Protein 2O66 (pdb70)

Secondary structure (DSSP, 8-state):
--S-SS--SEEEEEEEE-GGGHHHHHHHHHHTT----EEEEEEE------EEEEEEEEEEEGGGHHHHHHHHHHHH--SSTT--EEEEEEE-EEEETTT--BGGGT-/--S--SEEEEEEEE-GGGHHHHHHHHHHTT----EEEEEEE----EEEEEEEEEEEGGGHHHHHHHHHHHH--SSTT--EEEEEEESEEEETTT--BTHHHHS--S--/--S-SS--SEEEEEEEE-GGGHHHHHHHHHHTT----EEEEEEE----EEEEEEEEEEEGGGHHHHHHHHHHHH--SSTT--EEEEEEE-EEEETTT--BTHHHH-

Sequence (321 aa):
SSDYIPDSKFYKVEAIVRPWRIQQVSSALLKIGIRGVTVSDVRGFGEDKFVAKVKMEIVVKKDQVESVINTIIEGARTGEIGDGKIFVLPVSDVIRVRTGERGEKAEYIPDSKFYKVEAIVRPWRIQQVSSALLKIGIRGVTVSDVRGFDKFVAKVKMEIVVKKDQVESVINTIIEGARTGEIGDGKIFVLPVSDVIRVRTGERGEKAEKMTGDMSSDYIPDSKFYKVEAIVRPWRIQQVSSALLKIGIRGVTVSDVRGFDKFVAKVKMEIVVKKDQVESVINTIIEGARTGEIGDGKIFVLPVSDVIRVRTGERGEKAEK

B-factor: mean 23.71, std 10.51, range [8.58, 92.36]

Structure (mmCIF, N/CA/C/O backbone):
data_2O66
#
_entry.id   2O66
#
_cell.length_a   92.709
_cell.length_b   66.752
_cell.length_c   61.743
_cell.angle_alpha   90.00
_cell.angle_beta   118.93
_cell.angle_gamma   90.00
#
_symmetry.space_group_name_H-M   'C 1 2 1'
#
loop_
_entity.id
_entity.type
_entity.pdbx_description
1 polymer 'PII protein'
2 non-polymer 'CITRATE ANION'
3 water water
#
loop_
_atom_site.group_PDB
_atom_site.id
_atom_site.type_symbol
_atom_site.label_atom_id
_atom_site.label_alt_id
_atom_site.label_comp_id
_atom_site.label_asym_id
_atom_site.label_entity_id
_atom_site.label_seq_id
_atom_site.pdbx_PDB_ins_code
_atom_site.Cartn_x
_atom_site.Cartn_y
_atom_site.Cartn_z
_atom_site.occupancy
_atom_site.B_iso_or_equiv
_atom_site.auth_seq_id
_atom_site.auth_comp_id
_atom_site.auth_asym_id
_atom_site.auth_atom_id
_atom_site.pdbx_PDB_model_num
ATOM 1 N N . SER A 1 4 ? 22.189 12.620 24.537 1.00 38.31 3 SER A N 1
ATOM 2 C CA . SER A 1 4 ? 21.768 13.141 25.871 1.00 37.54 3 SER A CA 1
ATOM 3 C C . SER A 1 4 ? 20.392 13.801 25.819 1.00 37.76 3 SER A C 1
ATOM 4 O O . SER A 1 4 ? 20.019 14.413 24.814 1.00 38.75 3 SER A O 1
ATOM 7 N N . SER A 1 5 ? 19.647 13.662 26.913 1.00 35.83 4 SER A N 1
ATOM 8 C CA . SER A 1 5 ? 18.344 14.300 27.070 1.00 33.46 4 SER A CA 1
ATOM 9 C C . SER A 1 5 ? 18.478 15.698 27.674 1.00 31.89 4 SER A C 1
ATOM 10 O O . SER A 1 5 ? 17.546 16.498 27.615 1.00 31.02 4 SER A O 1
ATOM 13 N N . ASP A 1 6 ? 19.638 15.982 28.260 1.00 30.38 5 ASP A N 1
ATOM 14 C CA . ASP A 1 6 ? 19.909 17.294 28.830 1.00 29.95 5 ASP A CA 1
ATOM 15 C C . ASP A 1 6 ? 20.340 18.260 27.727 1.00 27.46 5 ASP A C 1
ATOM 16 O O . ASP A 1 6 ? 21.526 18.560 27.565 1.00 27.59 5 ASP A O 1
ATOM 21 N N . TYR A 1 7 ? 19.354 18.739 26.976 1.00 23.65 6 TYR A N 1
ATOM 22 C CA . TYR A 1 7 ? 19.593 19.577 25.804 1.00 20.57 6 TYR A CA 1
ATOM 23 C C . TYR A 1 7 ? 20.216 20.922 26.160 1.00 18.94 6 TYR A C 1
ATOM 24 O O . TYR A 1 7 ? 19.926 21.488 27.214 1.00 17.49 6 TYR A O 1
ATOM 33 N N . ILE A 1 8 ? 21.079 21.414 25.273 1.00 16.31 7 ILE A N 1
ATOM 34 C CA . ILE A 1 8 ? 21.639 22.760 25.368 1.00 15.75 7 ILE A CA 1
ATOM 35 C C . ILE A 1 8 ? 21.144 23.561 24.156 1.00 14.27 7 ILE A C 1
ATOM 36 O O . ILE A 1 8 ? 21.301 23.106 23.028 1.00 15.59 7 ILE A O 1
ATOM 41 N N . PRO A 1 9 ? 20.549 24.753 24.375 1.00 13.95 8 PRO A N 1
ATOM 42 C CA . PRO A 1 9 ? 20.239 25.413 25.646 1.00 15.08 8 PRO A CA 1
ATOM 43 C C . PRO A 1 9 ? 19.187 24.677 26.473 1.00 16.00 8 PRO A C 1
ATOM 44 O O . PRO A 1 9 ? 18.282 24.047 25.919 1.00 17.04 8 PRO A O 1
ATOM 48 N N . ASP A 1 10 ? 19.324 24.760 27.793 1.00 16.25 9 ASP A N 1
ATOM 49 C CA . ASP A 1 10 ? 18.353 24.191 28.715 1.00 18.52 9 ASP A CA 1
ATOM 50 C C . ASP A 1 10 ? 17.114 25.078 28.753 1.00 17.03 9 ASP A C 1
ATOM 51 O O . ASP A 1 10 ? 17.216 26.303 28.840 1.00 17.84 9 ASP A O 1
ATOM 56 N N . SER A 1 11 ? 15.947 24.449 28.672 1.00 15.81 10 SER A N 1
ATOM 57 C CA . SER A 1 11 ? 14.675 25.160 28.630 1.00 16.23 10 SER A CA 1
ATOM 58 C C . SER A 1 11 ? 13.566 24.260 29.163 1.00 14.30 10 SER A C 1
ATOM 59 O O . SER A 1 11 ? 13.678 23.036 29.105 1.00 14.33 10 SER A O 1
ATOM 62 N N . LYS A 1 12 ? 12.508 24.867 29.695 1.00 15.94 11 LYS A N 1
ATOM 63 C CA . LYS A 1 12 ? 11.345 24.115 30.178 1.00 18.38 11 LYS A CA 1
ATOM 64 C C . LYS A 1 12 ? 10.587 23.462 29.019 1.00 15.25 11 LYS A C 1
ATOM 65 O O . LYS A 1 12 ? 10.085 22.340 29.147 1.00 13.71 11 LYS A O 1
ATOM 71 N N . PHE A 1 13 ? 10.514 24.178 27.899 1.00 14.10 12 PHE A N 1
ATOM 72 C CA . PHE A 1 13 ? 9.803 23.715 26.709 1.00 13.84 12 PHE A CA 1
ATOM 73 C C . PHE A 1 13 ? 10.722 23.692 25.506 1.00 12.35 12 PHE A C 1
ATOM 74 O O . PHE A 1 13 ? 11.762 24.357 25.493 1.00 10.83 12 PHE A O 1
ATOM 82 N N . TYR A 1 14 ? 10.330 22.917 24.499 1.00 11.36 13 TYR A N 1
ATOM 83 C CA . TYR A 1 14 ? 11.042 22.878 23.226 1.00 12.27 13 TYR A CA 1
ATOM 84 C C . TYR A 1 14 ? 10.052 22.787 22.085 1.00 10.61 13 TYR A C 1
ATOM 85 O O . TYR A 1 14 ? 9.034 22.104 22.196 1.00 15.09 13 TYR A O 1
ATOM 94 N N . LYS A 1 15 ? 10.354 23.481 20.994 1.00 12.52 14 LYS A N 1
ATOM 95 C CA . LYS A 1 15 ? 9.624 23.286 19.753 1.00 11.47 14 LYS A CA 1
ATOM 96 C C . LYS A 1 15 ? 10.299 22.167 18.983 1.00 13.56 14 LYS A C 1
ATOM 97 O O . LYS A 1 15 ? 11.518 22.185 18.781 1.00 13.11 14 LYS A O 1
ATOM 103 N N . VAL A 1 16 ? 9.504 21.187 18.575 1.00 12.45 15 VAL A N 1
ATOM 104 C CA . VAL A 1 16 ? 9.972 20.138 17.680 1.00 13.15 15 VAL A CA 1
ATOM 105 C C . VAL A 1 16 ? 9.405 20.472 16.310 1.00 14.23 15 VAL A C 1
ATOM 106 O O . VAL A 1 16 ? 8.184 20.559 16.126 1.00 14.50 15 VAL A O 1
ATOM 110 N N . GLU A 1 17 ? 10.315 20.686 15.369 1.00 11.91 16 GLU A N 1
ATOM 111 C CA . GLU A 1 17 ? 9.998 21.183 14.044 1.00 13.97 16 GLU A CA 1
ATOM 112 C C . GLU A 1 17 ? 10.435 20.129 13.034 1.00 13.04 16 GLU A C 1
ATOM 113 O O . GLU A 1 17 ? 11.630 19.878 12.884 1.00 15.13 16 GLU A O 1
ATOM 119 N N . ALA A 1 18 ? 9.473 19.497 12.364 1.00 12.11 17 ALA A N 1
ATOM 120 C CA . ALA A 1 18 ? 9.774 18.419 11.424 1.00 13.31 17 ALA A CA 1
ATOM 121 C C . ALA A 1 18 ? 9.447 18.825 9.988 1.00 14.29 17 ALA A C 1
ATOM 122 O O . ALA A 1 18 ? 8.315 19.193 9.686 1.00 15.35 17 ALA A O 1
ATOM 124 N N . ILE A 1 19 ? 10.442 18.752 9.110 1.00 13.92 18 ILE A N 1
ATOM 125 C CA . ILE A 1 19 ? 10.233 19.046 7.694 1.00 12.45 18 ILE A CA 1
ATOM 126 C C . ILE A 1 19 ? 10.199 17.709 6.983 1.00 12.10 18 ILE A C 1
ATOM 127 O O . ILE A 1 19 ? 11.235 17.068 6.844 1.00 11.79 18 ILE A O 1
ATOM 132 N N . VAL A 1 20 ? 9.015 17.291 6.540 1.00 10.95 19 VAL A N 1
ATOM 133 C CA . VAL A 1 20 ? 8.808 15.913 6.074 1.00 10.41 19 VAL A CA 1
ATOM 134 C C . VAL A 1 20 ? 8.002 15.878 4.774 1.00 11.59 19 VAL A C 1
ATOM 135 O O . VAL A 1 20 ? 7.549 16.920 4.300 1.00 12.02 19 VAL A O 1
ATOM 139 N N . ARG A 1 21 ? 7.836 14.686 4.199 1.00 12.90 20 ARG A N 1
ATOM 140 C CA . ARG A 1 21 ? 7.066 14.515 2.959 1.00 12.14 20 ARG A CA 1
ATOM 141 C C . ARG A 1 21 ? 5.583 14.830 3.189 1.00 12.87 20 ARG A C 1
ATOM 142 O O . ARG A 1 21 ? 5.001 14.389 4.182 1.00 11.78 20 ARG A O 1
ATOM 150 N N . PRO A 1 22 ? 4.962 15.594 2.270 1.00 14.68 21 PRO A N 1
ATOM 151 C CA . PRO A 1 22 ? 3.575 16.042 2.464 1.00 15.78 21 PRO A CA 1
ATOM 152 C C . PRO A 1 22 ? 2.570 14.905 2.659 1.00 18.09 21 PRO A C 1
ATOM 153 O O . PRO A 1 22 ? 1.603 15.067 3.403 1.00 18.56 21 PRO A O 1
ATOM 157 N N . TRP A 1 23 ? 2.808 13.763 2.018 1.00 19.10 22 TRP A N 1
ATOM 158 C CA . TRP A 1 23 ? 1.884 12.631 2.107 1.00 20.64 22 TRP A CA 1
ATOM 159 C C . TRP A 1 23 ? 2.040 11.813 3.395 1.00 21.44 22 TRP A C 1
ATOM 160 O O . TRP A 1 23 ? 1.304 10.844 3.611 1.00 21.01 22 TRP A O 1
ATOM 171 N N . ARG A 1 24 ? 2.980 12.218 4.253 1.00 19.72 23 ARG A N 1
ATOM 172 C CA . ARG A 1 24 ? 3.181 11.564 5.552 1.00 19.55 23 ARG A CA 1
ATOM 173 C C . ARG A 1 24 ? 2.529 12.306 6.729 1.00 19.55 23 ARG A C 1
ATOM 174 O O . ARG A 1 24 ? 2.613 11.840 7.871 1.00 17.76 23 ARG A O 1
ATOM 182 N N . ILE A 1 25 ? 1.884 13.443 6.445 1.00 20.58 24 ILE A N 1
ATOM 183 C CA . ILE A 1 25 ? 1.212 14.274 7.466 1.00 23.26 24 ILE A CA 1
ATOM 184 C C . ILE 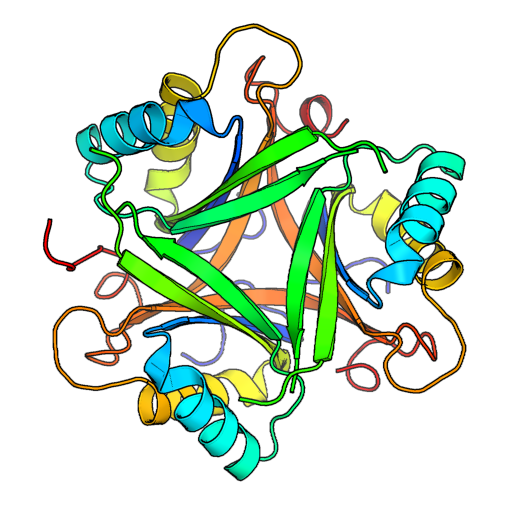A 1 25 ? 0.290 13.452 8.362 1.00 21.81 24 ILE A C 1
ATOM 185 O O . ILE A 1 25 ? 0.389 13.508 9.591 1.00 18.99 24 ILE A O 1
ATOM 190 N N . GLN A 1 26 ? -0.612 12.705 7.730 1.00 22.08 25 GLN A N 1
ATOM 191 C CA . GLN A 1 26 ? -1.645 11.966 8.444 1.00 23.42 25 GLN A CA 1
ATOM 192 C C . GLN A 1 26 ? -1.055 10.859 9.312 1.00 21.69 25 GLN A C 1
ATOM 193 O O . GLN A 1 26 ? -1.543 10.609 10.411 1.00 21.00 25 GLN A O 1
ATOM 199 N N . GLN A 1 27 ? 0.004 10.218 8.819 1.00 21.52 26 GLN A N 1
ATOM 200 C CA . GLN A 1 27 ? 0.697 9.170 9.566 1.00 21.93 26 GLN A CA 1
ATOM 201 C C . GLN A 1 27 ? 1.425 9.729 10.791 1.00 20.16 26 GLN A C 1
ATOM 202 O O . GLN A 1 27 ? 1.390 9.125 11.866 1.00 17.74 26 GLN A O 1
ATOM 208 N N . VAL A 1 28 ? 2.072 10.883 10.628 1.00 17.86 27 VAL A N 1
ATOM 209 C CA . VAL A 1 28 ? 2.771 11.536 11.739 1.00 16.20 27 VAL A CA 1
ATOM 210 C C . VAL A 1 28 ? 1.775 12.006 12.802 1.00 16.14 27 VAL A C 1
ATOM 211 O O . VAL A 1 28 ? 1.982 11.777 13.998 1.00 14.47 27 VAL A O 1
ATOM 215 N N . SER A 1 29 ? 0.694 12.641 12.356 1.00 15.13 28 SER A N 1
ATOM 216 C CA . SER A 1 29 ? -0.345 13.135 13.258 1.00 18.44 28 SER A CA 1
ATOM 217 C C . SER A 1 29 ? -1.002 12.004 14.049 1.00 18.63 28 SER A C 1
ATOM 218 O O . SER A 1 29 ? -1.188 12.124 15.262 1.00 19.40 28 SER A O 1
ATOM 221 N N . SER A 1 30 ? -1.347 10.918 13.353 1.00 19.06 29 SER A N 1
ATOM 222 C CA . SER A 1 30 ? -1.955 9.739 13.977 1.00 20.93 29 SER A CA 1
ATOM 223 C C . SER A 1 30 ? -1.019 9.123 15.006 1.00 21.37 29 SER A C 1
ATOM 224 O O . SER A 1 30 ? -1.446 8.759 16.106 1.00 20.71 29 SER A O 1
ATOM 227 N N . ALA A 1 31 ? 0.258 9.013 14.639 1.00 18.81 30 ALA A N 1
ATOM 228 C CA . ALA A 1 31 ? 1.271 8.440 15.519 1.00 20.12 30 ALA A CA 1
ATOM 229 C C . ALA A 1 31 ? 1.427 9.257 16.803 1.00 18.10 30 ALA A C 1
ATOM 230 O O . ALA A 1 31 ? 1.523 8.693 17.897 1.00 17.89 30 ALA A O 1
ATOM 232 N N . LEU A 1 32 ? 1.441 10.582 16.670 1.00 17.56 31 LEU A N 1
ATOM 233 C CA . LEU A 1 32 ? 1.515 11.472 17.833 1.00 17.25 31 LEU A CA 1
ATOM 234 C C . LEU A 1 32 ? 0.266 11.361 18.711 1.00 18.41 31 LEU A C 1
ATOM 235 O O . LEU A 1 32 ? 0.357 11.387 19.941 1.00 16.65 31 LEU A O 1
ATOM 240 N N . LEU A 1 33 ? -0.894 11.230 18.070 1.00 18.43 32 LEU A N 1
ATOM 241 C CA . LEU A 1 33 ? -2.160 11.049 18.784 1.00 21.50 32 LEU A CA 1
ATOM 242 C C . LEU A 1 33 ? -2.118 9.790 19.655 1.00 21.22 32 LEU A C 1
ATOM 243 O O . LEU A 1 33 ? -2.658 9.780 20.760 1.00 21.35 32 LEU A O 1
ATOM 248 N N . LYS A 1 34 ? -1.465 8.744 19.151 1.00 21.49 33 LYS A N 1
ATOM 249 C CA . LYS A 1 34 ? -1.351 7.467 19.860 1.00 22.03 33 LYS A CA 1
ATOM 250 C C . LYS A 1 34 ? -0.529 7.557 21.145 1.00 22.29 33 LYS A C 1
ATOM 251 O O . LYS A 1 34 ? -0.684 6.723 22.041 1.00 21.72 33 LYS A O 1
ATOM 257 N N . ILE A 1 35 ? 0.347 8.555 21.232 1.00 20.64 34 ILE A N 1
ATOM 258 C CA . ILE A 1 35 ? 1.082 8.807 22.478 1.00 20.29 34 ILE A CA 1
ATOM 259 C C . ILE A 1 35 ? 0.500 9.978 23.274 1.00 20.82 34 ILE A C 1
ATOM 260 O O . ILE A 1 35 ? 1.080 10.416 24.270 1.00 22.20 34 ILE A O 1
ATOM 265 N N . GLY A 1 36 ? -0.652 10.475 22.829 1.00 19.69 35 GLY A N 1
ATOM 266 C CA . GLY A 1 36 ? -1.392 11.504 23.561 1.00 20.90 35 GLY A CA 1
ATOM 267 C C . GLY A 1 36 ? -0.986 12.930 23.246 1.00 21.55 35 GLY A C 1
ATOM 268 O O . GLY A 1 36 ? -1.234 13.842 24.040 1.00 20.52 35 GLY A O 1
ATOM 269 N N . ILE A 1 37 ? -0.367 13.121 22.083 1.00 20.63 36 ILE A N 1
ATOM 270 C CA . ILE A 1 37 ? 0.106 14.433 21.651 1.00 21.96 36 ILE A CA 1
ATOM 271 C C . ILE A 1 37 ? -0.840 15.011 20.591 1.00 22.01 36 ILE A C 1
ATOM 272 O O . ILE A 1 37 ? -1.068 14.396 19.545 1.00 21.88 36 ILE A O 1
ATOM 277 N N . ARG A 1 38 ? -1.393 16.185 20.887 1.00 22.59 37 ARG A N 1
ATOM 278 C CA . ARG A 1 38 ? -2.269 16.912 19.966 1.00 25.36 37 ARG A CA 1
ATOM 279 C C . ARG A 1 38 ? -1.760 18.341 19.830 1.00 23.53 37 ARG A C 1
ATOM 280 O O . ARG A 1 38 ? -0.895 18.769 20.594 1.00 23.66 37 ARG A O 1
ATOM 288 N N . GLY A 1 39 ? -2.309 19.080 18.870 1.00 23.06 38 GLY A N 1
ATOM 289 C CA . GLY A 1 39 ? -1.978 20.496 18.713 1.00 20.67 38 GLY A CA 1
ATOM 290 C C . GLY A 1 39 ? -0.832 20.758 17.752 1.00 20.50 38 GLY A C 1
ATOM 291 O O . GLY A 1 39 ? -0.210 21.822 17.793 1.00 19.12 38 GLY A O 1
ATOM 292 N N . VAL A 1 40 ? -0.551 19.781 16.893 1.00 17.13 39 VAL A N 1
ATOM 293 C CA . VAL A 1 40 ? 0.440 19.939 15.833 1.00 16.51 39 VAL A CA 1
ATOM 294 C C . VAL A 1 40 ? -0.065 20.978 14.837 1.00 16.41 39 VAL A C 1
ATOM 295 O O . VAL A 1 40 ? -1.237 20.957 14.455 1.00 14.54 39 VAL A O 1
ATOM 299 N N . THR A 1 41 ? 0.812 21.896 14.438 1.00 16.19 40 THR A N 1
ATOM 300 C CA . THR A 1 41 ? 0.478 22.856 13.386 1.00 16.81 40 THR A CA 1
ATOM 301 C C . THR A 1 41 ? 1.341 22.578 12.159 1.00 15.95 40 THR A C 1
ATOM 302 O O . THR A 1 41 ? 2.533 22.292 12.280 1.00 15.11 40 THR A O 1
ATOM 306 N N . VAL A 1 42 ? 0.730 22.642 10.980 1.00 15.87 41 VAL A N 1
ATOM 307 C CA . VAL A 1 42 ? 1.446 22.330 9.741 1.00 16.83 41 VAL A CA 1
ATOM 308 C C . VAL A 1 42 ? 1.407 23.490 8.744 1.00 15.78 41 VAL A C 1
ATOM 309 O O . VAL A 1 42 ? 0.459 24.282 8.720 1.00 14.56 41 VAL A O 1
ATOM 313 N N . SER A 1 43 ? 2.460 23.594 7.943 1.00 14.66 42 SER A N 1
ATOM 314 C CA . SER A 1 43 ? 2.524 24.588 6.881 1.00 16.18 42 SER A CA 1
ATOM 315 C C . SER A 1 43 ? 3.329 24.039 5.724 1.00 17.23 42 SER A C 1
ATOM 316 O O . SER A 1 43 ? 4.138 23.125 5.897 1.00 16.22 42 SER A O 1
ATOM 319 N N . ASP A 1 44 ? 3.092 24.592 4.542 1.00 17.67 43 ASP A N 1
ATOM 320 C CA . ASP A 1 44 ? 3.790 24.154 3.348 1.00 19.22 43 ASP A CA 1
ATOM 321 C C . ASP A 1 44 ? 5.093 24.910 3.201 1.00 19.02 43 ASP A C 1
ATOM 322 O O . ASP A 1 44 ? 5.154 26.126 3.416 1.00 18.42 43 ASP A O 1
ATOM 327 N N . VAL A 1 45 ? 6.145 24.170 2.871 1.00 14.85 44 VAL A N 1
ATOM 328 C CA . VAL A 1 45 ? 7.447 24.759 2.629 1.00 15.61 44 VAL A CA 1
ATOM 329 C C . VAL A 1 45 ? 8.022 24.198 1.329 1.00 14.72 44 VAL A C 1
ATOM 330 O O . VAL A 1 45 ? 7.538 23.187 0.805 1.00 14.13 44 VAL A O 1
ATOM 334 N N . ARG A 1 46 ? 9.038 24.872 0.810 1.00 15.26 45 ARG A N 1
ATOM 335 C CA . ARG A 1 46 ? 9.665 24.473 -0.438 1.00 16.24 45 ARG A CA 1
ATOM 336 C C . ARG A 1 46 ? 11.156 24.290 -0.227 1.00 17.88 45 ARG A C 1
ATOM 337 O O . ARG A 1 46 ? 11.848 25.206 0.223 1.00 20.25 45 ARG A O 1
ATOM 345 N N . GLY A 1 47 ? 11.639 23.091 -0.532 1.00 18.57 46 GLY A N 1
ATOM 346 C CA . GLY A 1 47 ? 13.066 22.826 -0.522 1.00 21.93 46 GLY A CA 1
ATOM 347 C C . GLY A 1 47 ? 13.638 23.215 -1.866 1.00 25.50 46 GLY A C 1
ATOM 348 O O . GLY A 1 47 ? 13.569 22.444 -2.820 1.00 23.74 46 GLY A O 1
ATOM 349 N N . PHE A 1 48 ? 14.165 24.435 -1.952 1.00 31.90 47 PHE A N 1
ATOM 350 C CA . PHE A 1 48 ? 14.905 24.872 -3.138 1.00 36.05 47 PHE A CA 1
ATOM 351 C C . PHE A 1 48 ? 16.307 24.296 -3.054 1.00 38.47 47 PHE A C 1
ATOM 352 O O . PHE A 1 48 ? 17.005 24.147 -4.059 1.00 40.47 47 PHE A O 1
ATOM 360 N N . GLY A 1 49 ? 16.701 23.982 -1.825 1.00 40.66 48 GLY A N 1
ATOM 361 C CA . GLY A 1 49 ? 17.820 23.104 -1.555 1.00 41.06 48 GLY A CA 1
ATOM 362 C C . GLY A 1 49 ? 17.323 21.939 -0.716 1.00 42.30 48 GLY A C 1
ATOM 363 O O . GLY A 1 49 ? 16.446 22.102 0.140 1.00 39.54 48 GLY A O 1
ATOM 364 N N . GLU A 1 65 ? 14.944 27.218 -14.368 1.00 49.29 64 GLU A N 1
ATOM 365 C CA . GLU A 1 65 ? 13.616 27.196 -13.761 1.00 48.96 64 GLU A CA 1
ATOM 366 C C . GLU A 1 65 ? 13.676 27.101 -12.238 1.00 47.19 64 GLU A C 1
ATOM 367 O O . GLU A 1 65 ? 14.630 26.557 -11.674 1.00 48.05 64 GLU A O 1
ATOM 373 N N . ASP A 1 66 ? 12.647 27.635 -11.585 1.00 44.74 65 ASP A N 1
ATOM 374 C CA . ASP A 1 66 ? 12.545 27.622 -10.129 1.00 41.65 65 ASP A CA 1
ATOM 375 C C . ASP A 1 66 ? 12.050 26.258 -9.639 1.00 37.55 65 ASP A C 1
ATOM 376 O O . ASP A 1 66 ? 10.878 26.099 -9.288 1.00 35.50 65 ASP A O 1
ATOM 381 N N . LYS A 1 67 ? 12.954 25.281 -9.624 1.00 32.49 66 LYS A N 1
ATOM 382 C CA . LYS A 1 67 ? 12.616 23.914 -9.223 1.00 30.27 66 LYS A CA 1
ATOM 383 C C . LYS A 1 67 ? 12.739 23.732 -7.712 1.00 25.39 66 LYS A C 1
ATOM 384 O O . LYS A 1 67 ? 13.667 24.255 -7.094 1.00 24.33 66 LYS A O 1
ATOM 390 N N . PHE A 1 68 ? 11.799 22.995 -7.122 1.00 20.10 67 PHE A N 1
ATOM 391 C CA . PHE A 1 68 ? 11.803 22.758 -5.675 1.00 16.22 67 PHE A CA 1
ATOM 392 C C . PHE A 1 68 ? 11.162 21.430 -5.294 1.00 15.73 67 PHE A C 1
ATOM 393 O O . PHE A 1 68 ? 10.430 20.829 -6.087 1.00 14.25 67 PHE A O 1
ATOM 401 N N . VAL A 1 69 ? 11.442 20.975 -4.077 1.00 13.79 68 VAL A N 1
ATOM 402 C CA . VAL A 1 69 ? 10.743 19.823 -3.518 1.00 16.15 68 VAL A CA 1
ATOM 403 C C . VAL A 1 69 ? 9.695 20.297 -2.512 1.00 15.43 68 VAL A C 1
ATOM 404 O O . VAL A 1 69 ? 9.992 21.105 -1.627 1.00 16.20 68 VAL A O 1
ATOM 408 N N . ALA A 1 70 ? 8.465 19.815 -2.672 1.00 14.04 69 ALA A N 1
ATOM 409 C CA . ALA A 1 70 ? 7.386 20.146 -1.748 1.00 14.34 69 ALA A CA 1
ATOM 410 C C . ALA A 1 70 ? 7.583 19.388 -0.447 1.00 12.33 69 ALA A C 1
ATOM 411 O O . ALA A 1 70 ? 7.786 18.179 -0.455 1.00 13.13 69 ALA A O 1
ATOM 413 N N . LYS A 1 71 ? 7.556 20.113 0.666 1.00 11.51 70 LYS A N 1
ATOM 414 C CA . LYS A 1 71 ? 7.613 19.502 1.987 1.00 12.60 70 LYS A CA 1
ATOM 415 C C . LYS A 1 71 ? 6.554 20.152 2.857 1.00 11.91 70 LYS A C 1
ATOM 416 O O . LYS A 1 71 ? 5.973 21.187 2.494 1.00 9.92 70 LYS A O 1
ATOM 422 N N . VAL A 1 72 ? 6.298 19.548 4.011 1.00 9.98 71 VAL A N 1
ATOM 423 C CA . VAL A 1 72 ? 5.463 20.197 5.005 1.00 12.06 71 VAL A CA 1
ATOM 424 C C . VAL A 1 72 ? 6.241 20.312 6.307 1.00 13.65 71 VAL A C 1
ATOM 425 O O . VAL A 1 72 ? 6.922 19.368 6.721 1.00 13.80 71 VAL A O 1
ATOM 429 N N . LYS A 1 73 ? 6.147 21.483 6.928 1.00 13.61 72 LYS A N 1
ATOM 430 C CA . LYS A 1 73 ? 6.729 21.712 8.235 1.00 15.09 72 LYS A CA 1
ATOM 431 C C . LYS A 1 73 ? 5.659 21.432 9.275 1.00 16.16 72 LYS A C 1
ATOM 432 O O . LYS A 1 73 ? 4.589 22.043 9.248 1.00 14.71 72 LYS A O 1
ATOM 438 N N . MET A 1 74 ? 5.950 20.495 10.171 1.00 12.92 73 MET A N 1
ATOM 439 C CA . MET A 1 74 ? 5.058 20.185 11.278 1.00 15.01 73 MET A CA 1
ATOM 440 C C . MET A 1 74 ? 5.719 20.674 12.560 1.00 14.89 73 MET A C 1
ATOM 441 O O . MET A 1 74 ? 6.892 20.385 12.816 1.00 15.95 73 MET A O 1
ATOM 446 N N . GLU A 1 75 ? 4.973 21.444 13.344 1.00 14.43 74 GLU A N 1
ATOM 447 C CA . GLU A 1 75 ? 5.509 22.059 14.552 1.00 14.40 74 GLU A CA 1
ATOM 448 C C . GLU A 1 75 ? 4.702 21.634 15.764 1.00 15.29 74 GLU A C 1
ATOM 449 O O . GLU A 1 75 ? 3.468 21.626 15.724 1.00 13.08 74 GLU A O 1
ATOM 455 N N . ILE A 1 76 ? 5.407 21.278 16.835 1.00 13.06 75 ILE A N 1
ATOM 456 C CA . ILE A 1 76 ? 4.771 20.959 18.112 1.00 16.17 75 ILE A CA 1
ATOM 457 C C . ILE A 1 76 ? 5.658 21.439 19.259 1.00 14.38 75 ILE A C 1
ATOM 458 O O . ILE A 1 76 ? 6.865 21.208 19.259 1.00 14.14 75 ILE A O 1
ATOM 463 N N . VAL A 1 77 ? 5.053 22.136 20.214 1.00 12.93 76 VAL A N 1
ATOM 464 C CA . VAL A 1 77 ? 5.778 22.623 21.379 1.00 11.93 76 VAL A CA 1
ATOM 465 C C . VAL A 1 77 ? 5.413 21.759 22.578 1.00 13.43 76 VAL A C 1
ATOM 466 O O . VAL A 1 77 ? 4.235 21.625 22.927 1.00 10.52 76 VAL A O 1
ATOM 470 N N . VAL A 1 78 ? 6.431 21.157 23.184 1.00 11.93 77 VAL A N 1
ATOM 471 C CA . VAL A 1 78 ? 6.233 20.203 24.271 1.00 13.48 77 VAL A CA 1
ATOM 472 C C . VAL A 1 78 ? 7.192 20.506 25.419 1.00 14.70 77 VAL A C 1
ATOM 473 O O . VAL A 1 78 ? 8.109 21.315 25.263 1.00 12.82 77 VAL A O 1
ATOM 477 N N . LYS A 1 79 ? 6.965 19.866 26.568 1.00 15.77 78 LYS A N 1
ATOM 478 C CA . LYS A 1 79 ? 7.904 19.916 27.688 1.00 17.21 78 LYS A CA 1
ATOM 479 C C . LYS A 1 79 ? 9.187 19.163 27.345 1.00 15.36 78 LYS A C 1
ATOM 480 O O . LYS A 1 79 ? 9.192 18.281 26.475 1.00 14.78 78 LYS A O 1
ATOM 486 N N . LYS A 1 80 ? 10.262 19.500 28.054 1.00 13.40 79 LYS A N 1
ATOM 487 C CA . LYS A 1 80 ? 11.559 18.845 27.891 1.00 12.95 79 LYS A CA 1
ATOM 488 C C . LYS A 1 80 ? 11.467 17.314 27.930 1.00 13.49 79 LYS A C 1
ATOM 489 O O . LYS A 1 80 ? 12.139 16.637 27.151 1.00 13.62 79 LYS A O 1
ATOM 495 N N . ASP A 1 81 ? 10.629 16.780 28.822 1.00 13.98 80 ASP A N 1
ATOM 496 C CA . ASP A 1 81 ? 10.534 15.326 29.022 1.00 15.57 80 ASP A CA 1
ATOM 497 C C . ASP A 1 81 ? 9.665 14.601 27.979 1.00 15.28 80 ASP A C 1
ATOM 498 O O . ASP A 1 81 ? 9.552 13.376 27.998 1.00 16.09 80 ASP A O 1
ATOM 503 N N . GLN A 1 82 ? 9.053 15.365 27.079 1.00 12.98 81 GLN A N 1
ATOM 504 C CA . GLN A 1 82 ? 8.264 14.787 25.992 1.00 12.66 81 GLN A CA 1
ATOM 505 C C . GLN A 1 82 ? 9.049 14.709 24.682 1.00 12.44 81 GLN A C 1
ATOM 506 O O . GLN A 1 82 ? 8.616 14.052 23.732 1.00 11.98 81 GLN A O 1
ATOM 512 N N . VAL A 1 83 ? 10.208 15.362 24.644 1.00 11.83 82 VAL A N 1
ATOM 513 C CA . VAL A 1 83 ? 10.966 15.536 23.404 1.00 12.95 82 VAL A CA 1
ATOM 514 C C . VAL A 1 83 ? 11.370 14.221 22.723 1.00 13.33 82 VAL A C 1
ATOM 515 O O . VAL A 1 83 ? 11.171 14.071 21.519 1.00 13.26 82 VAL A O 1
ATOM 519 N N . GLU A 1 84 ? 11.919 13.274 23.484 1.00 14.58 83 GLU A N 1
ATOM 520 C CA . GLU A 1 84 ? 12.379 12.007 22.894 1.00 15.10 83 GLU A CA 1
ATOM 521 C C . GLU A 1 84 ? 11.251 11.168 22.297 1.00 13.90 83 GLU A C 1
ATOM 522 O O . GLU A 1 84 ? 11.399 10.628 21.198 1.00 13.08 83 GLU A O 1
ATOM 528 N N . SER A 1 85 ? 10.133 11.061 23.015 1.00 13.09 84 SER A N 1
ATOM 529 C CA . SER A 1 85 ? 8.950 10.382 22.485 1.00 13.87 84 SER A CA 1
ATOM 530 C C . SER A 1 85 ? 8.440 11.057 21.222 1.00 14.52 84 SER A C 1
ATOM 531 O O . SER A 1 85 ? 8.059 10.378 20.272 1.00 14.19 84 SER A O 1
ATOM 534 N N . VAL A 1 86 ? 8.437 12.388 21.214 1.00 11.87 85 VAL A N 1
ATOM 535 C CA . VAL A 1 86 ? 7.984 13.142 20.044 1.00 13.04 85 VAL A CA 1
ATOM 536 C C . VAL A 1 86 ? 8.902 12.886 18.844 1.00 12.84 85 VAL A C 1
ATOM 537 O O . VAL A 1 86 ? 8.416 12.560 17.758 1.00 14.22 85 VAL A O 1
ATOM 541 N N . ILE A 1 87 ? 10.215 13.001 19.047 1.00 11.73 86 ILE A N 1
ATOM 542 C CA . ILE A 1 87 ? 11.189 12.703 17.982 1.00 13.07 86 ILE A CA 1
ATOM 543 C C . ILE A 1 87 ? 10.974 11.299 17.403 1.00 13.08 86 ILE A C 1
ATOM 544 O O . ILE A 1 87 ? 10.837 11.140 16.185 1.00 11.79 86 ILE A O 1
ATOM 549 N N . ASN A 1 88 ? 10.922 10.292 18.276 1.00 11.68 87 ASN A N 1
ATOM 550 C CA . ASN A 1 88 ? 10.801 8.897 17.838 1.00 15.75 87 ASN A CA 1
ATOM 551 C C . ASN A 1 88 ? 9.523 8.641 17.055 1.00 15.22 87 ASN A C 1
ATOM 552 O O . ASN A 1 88 ? 9.522 7.921 16.049 1.00 16.63 87 ASN A O 1
ATOM 557 N N . THR A 1 89 ? 8.442 9.258 17.520 1.00 14.28 88 THR A N 1
ATOM 558 C CA . THR A 1 89 ? 7.122 9.085 16.931 1.00 13.85 88 THR A CA 1
ATOM 559 C C . THR A 1 89 ? 7.045 9.737 15.547 1.00 13.12 88 THR A C 1
ATOM 560 O O . THR A 1 89 ? 6.510 9.142 14.609 1.00 12.16 88 THR A O 1
ATOM 564 N N . ILE A 1 90 ? 7.596 10.945 15.422 1.00 13.86 89 ILE A N 1
ATOM 565 C CA . ILE A 1 90 ? 7.691 11.620 14.121 1.00 14.74 89 ILE A CA 1
ATOM 566 C C . ILE A 1 90 ? 8.469 10.767 13.112 1.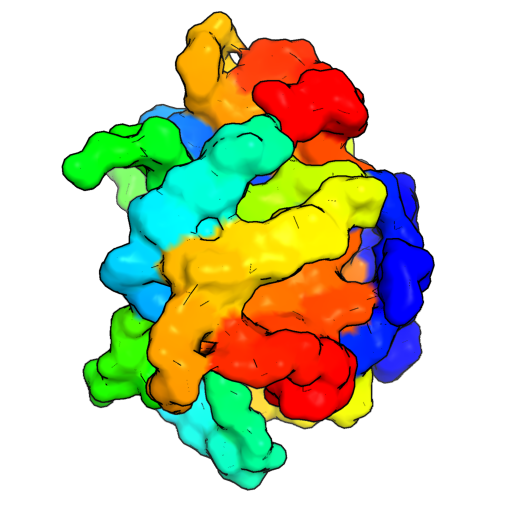00 14.82 89 ILE A C 1
ATOM 567 O O . ILE A 1 90 ? 8.009 10.567 11.985 1.00 13.19 89 ILE A O 1
ATOM 572 N N . ILE A 1 91 ? 9.630 10.260 13.523 1.00 14.27 90 ILE A N 1
ATOM 573 C CA . ILE A 1 91 ? 10.415 9.349 12.680 1.00 16.72 90 ILE A CA 1
ATOM 574 C C . ILE A 1 91 ? 9.575 8.141 12.240 1.00 17.98 90 ILE A C 1
ATOM 575 O O . ILE A 1 91 ? 9.567 7.783 11.060 1.00 16.86 90 ILE A O 1
ATOM 580 N N . GLU A 1 92 ? 8.855 7.537 13.186 1.00 17.71 91 GLU A N 1
ATOM 581 C CA . GLU A 1 92 ? 7.984 6.390 12.896 1.00 20.32 91 GLU A CA 1
ATOM 582 C C . GLU A 1 92 ? 6.938 6.735 11.829 1.00 18.93 91 GLU A C 1
ATOM 583 O O . GLU A 1 92 ? 6.699 5.953 10.903 1.00 18.20 91 GLU A O 1
ATOM 589 N N . GLY A 1 93 ? 6.337 7.915 11.952 1.00 15.69 92 GLY A N 1
ATOM 590 C CA . GLY A 1 93 ? 5.318 8.363 11.012 1.00 16.40 92 GLY A CA 1
ATOM 591 C C . GLY A 1 93 ? 5.854 8.809 9.664 1.00 16.54 92 GLY A C 1
ATOM 592 O O . GLY A 1 93 ? 5.191 8.623 8.643 1.00 17.16 92 GLY A O 1
ATOM 593 N N . ALA A 1 94 ? 7.059 9.383 9.655 1.00 15.01 93 ALA A N 1
ATOM 594 C CA . ALA A 1 94 ? 7.573 10.084 8.474 1.00 14.39 93 ALA A CA 1
ATOM 595 C C . ALA A 1 94 ? 8.587 9.306 7.625 1.00 15.71 93 ALA A C 1
ATOM 596 O O . ALA A 1 94 ? 8.746 9.595 6.437 1.00 16.00 93 ALA A O 1
ATOM 598 N N . ARG A 1 95 ? 9.272 8.339 8.231 1.00 14.30 94 ARG A N 1
ATOM 599 C CA . ARG A 1 95 ? 10.332 7.595 7.549 1.00 16.34 94 ARG A CA 1
ATOM 600 C C . ARG A 1 95 ? 9.802 6.651 6.462 1.00 16.00 94 ARG A C 1
ATOM 601 O O . ARG A 1 95 ? 8.824 5.929 6.676 1.00 15.48 94 ARG A O 1
ATOM 609 N N . THR A 1 96 ? 10.461 6.681 5.302 1.00 16.05 95 THR A N 1
ATOM 610 C CA . THR A 1 96 ? 10.213 5.738 4.207 1.00 16.43 95 THR A CA 1
ATOM 611 C C . THR A 1 96 ? 11.477 4.939 3.878 1.00 18.25 95 THR A C 1
ATOM 612 O O . THR A 1 96 ? 11.398 3.862 3.284 1.00 19.18 95 THR A O 1
ATOM 616 N N . GLY A 1 97 ? 12.636 5.485 4.245 1.00 18.17 96 GLY A N 1
ATOM 617 C CA . GLY A 1 97 ? 13.926 4.845 3.986 1.00 19.93 96 GLY A CA 1
ATOM 618 C C . GLY A 1 97 ? 14.613 5.375 2.741 1.00 20.02 96 GLY A C 1
ATOM 619 O O . GLY A 1 97 ? 15.808 5.155 2.536 1.00 21.65 96 GLY A O 1
ATOM 620 N N . GLU A 1 98 ? 13.853 6.073 1.905 1.00 18.77 97 GLU A N 1
ATOM 621 C CA . GLU A 1 98 ? 14.391 6.661 0.687 1.00 20.00 97 GLU A CA 1
ATOM 622 C C . GLU A 1 98 ? 14.905 8.071 0.961 1.00 19.58 97 GLU A C 1
ATOM 623 O O . GLU A 1 98 ? 14.410 8.755 1.863 1.00 16.76 97 GLU A O 1
ATOM 629 N N . ILE A 1 99 ? 15.909 8.487 0.187 1.00 16.21 98 ILE A N 1
ATOM 630 C CA . ILE A 1 99 ? 16.410 9.857 0.208 1.00 15.65 98 ILE A CA 1
ATOM 631 C C . ILE A 1 99 ? 15.230 10.821 0.090 1.00 16.43 98 ILE A C 1
ATOM 632 O O . ILE A 1 99 ? 14.388 10.676 -0.806 1.00 13.48 98 ILE A O 1
ATOM 637 N N . GLY A 1 100 ? 15.168 11.788 1.005 1.00 14.30 99 GLY A N 1
ATOM 638 C CA . GLY A 1 100 ? 14.135 12.820 0.973 1.00 13.65 99 GLY A CA 1
ATOM 639 C C . GLY A 1 100 ? 13.123 12.766 2.109 1.00 14.16 99 GLY A C 1
ATOM 640 O O . GLY A 1 100 ? 12.073 13.413 2.030 1.00 13.27 99 GLY A O 1
ATOM 641 N N . ASP A 1 101 ? 13.427 12.004 3.160 1.00 12.34 100 ASP A N 1
ATOM 642 C CA . ASP A 1 101 ? 12.519 11.873 4.313 1.00 12.65 100 ASP A CA 1
ATOM 643 C C . ASP A 1 101 ? 12.444 13.140 5.182 1.00 11.20 100 ASP A C 1
ATOM 644 O O . ASP A 1 101 ? 11.497 13.309 5.964 1.00 11.34 100 ASP A O 1
ATOM 649 N N . GLY A 1 102 ? 13.446 14.011 5.063 1.00 9.73 101 GLY A N 1
ATOM 650 C CA . GLY A 1 102 ? 13.436 15.296 5.773 1.00 11.11 101 GLY A CA 1
ATOM 651 C C . GLY A 1 102 ? 14.236 15.290 7.063 1.00 11.42 101 GLY A C 1
ATOM 652 O O . GLY A 1 102 ? 14.977 14.348 7.341 1.00 13.07 101 GLY A O 1
ATOM 653 N N . LYS A 1 103 ? 14.081 16.352 7.849 1.00 13.79 102 LYS A N 1
ATOM 654 C CA . LYS A 1 103 ? 14.849 16.537 9.082 1.00 13.23 102 LYS A CA 1
ATOM 655 C C . LYS A 1 103 ? 13.947 16.988 10.224 1.00 12.40 102 LYS A C 1
ATOM 656 O O . LYS A 1 103 ? 12.862 17.524 9.992 1.00 13.16 102 LYS A O 1
ATOM 662 N N . ILE A 1 104 ? 14.414 16.784 11.452 1.00 10.97 103 ILE A N 1
ATOM 663 C CA . ILE A 1 104 ? 13.740 17.312 12.642 1.00 10.60 103 ILE A CA 1
ATOM 664 C C . ILE A 1 104 ? 14.683 18.274 13.353 1.00 11.51 103 ILE A C 1
ATOM 665 O O . ILE A 1 104 ? 15.857 17.959 13.557 1.00 11.07 103 ILE A O 1
ATOM 670 N N . PHE A 1 105 ? 14.175 19.452 13.702 1.00 11.32 104 PHE A N 1
ATOM 671 C CA . PHE A 1 105 ? 14.939 20.403 14.495 1.00 12.40 104 PHE A CA 1
ATOM 672 C C . PHE A 1 105 ? 14.281 20.576 15.852 1.00 11.78 104 PHE A C 1
ATOM 673 O O . PHE A 1 105 ? 13.055 20.496 15.974 1.00 11.59 104 PHE A O 1
ATOM 681 N N . VAL A 1 106 ? 15.106 20.800 16.870 1.00 11.16 105 VAL A N 1
ATOM 682 C CA . VAL A 1 106 ? 14.618 21.032 18.223 1.00 13.14 105 VAL A CA 1
ATOM 683 C C . VAL A 1 106 ? 15.160 22.371 18.698 1.00 11.96 105 VAL A C 1
ATOM 684 O O . VAL A 1 106 ? 16.372 22.595 18.686 1.00 13.36 105 VAL A O 1
ATOM 688 N N . LEU A 1 107 ? 14.253 23.260 19.095 1.00 13.54 106 LEU A N 1
ATOM 689 C CA . LEU A 1 107 ? 14.614 24.611 19.524 1.00 12.00 106 LEU A CA 1
ATOM 690 C C . LEU A 1 107 ? 14.010 24.907 20.891 1.00 11.98 106 LEU A C 1
ATOM 691 O O . LEU A 1 107 ? 12.845 24.568 21.131 1.00 11.86 106 LEU A O 1
ATOM 696 N N . PRO A 1 108 ? 14.787 25.549 21.787 1.00 10.99 107 PRO A N 1
ATOM 697 C CA . PRO A 1 108 ? 14.222 25.923 23.087 1.00 12.19 107 PRO A CA 1
ATOM 698 C C . PRO A 1 108 ? 13.075 26.928 22.965 1.00 10.10 107 PRO A C 1
ATOM 699 O O . PRO A 1 108 ? 13.114 27.827 22.114 1.00 10.67 107 PRO A O 1
ATOM 703 N N . VAL A 1 109 ? 12.057 26.735 23.803 1.00 11.38 108 VAL A N 1
ATOM 704 C CA . VAL A 1 109 ? 10.919 27.640 23.937 1.00 11.26 108 VAL A CA 1
ATOM 705 C C . VAL A 1 109 ? 10.840 28.052 25.412 1.00 13.87 108 VAL A C 1
ATOM 706 O O . VAL A 1 109 ? 10.736 27.202 26.301 1.00 12.73 108 VAL A O 1
ATOM 710 N N . SER A 1 110 ? 10.914 29.355 25.663 1.00 14.18 109 SER A N 1
ATOM 711 C CA . SER A 1 110 ? 10.946 29.884 27.030 1.00 17.28 109 SER A CA 1
ATOM 712 C C . SER A 1 110 ? 9.603 29.831 27.753 1.00 17.47 109 SER A C 1
ATOM 713 O O . SER A 1 110 ? 9.557 29.680 28.978 1.00 18.84 109 SER A O 1
ATOM 716 N N . ASP A 1 111 ? 8.515 29.976 27.004 1.00 16.69 110 ASP A N 1
ATOM 717 C CA . ASP A 1 111 ? 7.182 29.966 27.602 1.00 16.46 110 ASP A CA 1
ATOM 718 C C . ASP A 1 111 ? 6.104 29.705 26.564 1.00 16.92 110 ASP A C 1
ATOM 719 O O . ASP A 1 111 ? 6.283 29.991 25.370 1.00 14.76 110 ASP A O 1
ATOM 724 N N . VAL A 1 112 ? 4.990 29.159 27.047 1.00 16.88 111 VAL A N 1
ATOM 725 C CA . VAL A 1 112 ? 3.788 28.922 26.258 1.00 17.28 111 VAL A CA 1
ATOM 726 C C . VAL A 1 112 ? 2.630 29.619 26.963 1.00 18.91 111 VAL A C 1
ATOM 727 O O . VAL A 1 112 ? 2.495 29.519 28.180 1.00 19.94 111 VAL A O 1
ATOM 731 N N . ILE A 1 113 ? 1.811 30.336 26.197 1.00 19.00 112 ILE A N 1
ATOM 732 C CA . ILE A 1 113 ? 0.681 31.081 26.745 1.00 20.95 112 ILE A CA 1
ATOM 733 C C . ILE A 1 113 ? -0.572 30.746 25.945 1.00 21.90 112 ILE A C 1
ATOM 734 O O . ILE A 1 113 ? -0.571 30.863 24.717 1.00 19.77 112 ILE A O 1
ATOM 739 N N . ARG A 1 114 ? -1.630 30.324 26.641 1.00 22.69 113 ARG A N 1
ATOM 740 C CA . ARG A 1 114 ? -2.928 30.078 26.006 1.00 24.74 113 ARG A CA 1
ATOM 741 C C . ARG A 1 114 ? -3.708 31.383 25.871 1.00 25.33 113 ARG A C 1
ATOM 742 O O . ARG A 1 114 ? -3.949 32.075 26.862 1.00 25.46 113 ARG A O 1
ATOM 750 N N . VAL A 1 115 ? -4.104 31.701 24.640 1.00 24.10 114 VAL A N 1
ATOM 751 C CA . VAL A 1 115 ? -4.762 32.972 24.317 1.00 24.49 114 VAL A CA 1
ATOM 752 C C . VAL A 1 115 ? -6.099 33.148 25.050 1.00 26.02 114 VAL A C 1
ATOM 753 O O . VAL A 1 115 ? -6.344 34.194 25.647 1.00 24.77 114 VAL A O 1
ATOM 757 N N . ARG A 1 116 ? -6.935 32.112 25.022 1.00 28.93 115 ARG A N 1
ATOM 758 C CA . ARG A 1 116 ? -8.279 32.154 25.614 1.00 31.22 115 ARG A CA 1
ATOM 759 C C . ARG A 1 116 ? -8.296 32.437 27.123 1.00 31.81 115 ARG A C 1
ATOM 760 O O . ARG A 1 116 ? -9.212 33.094 27.623 1.00 32.91 115 ARG A O 1
ATOM 768 N N . THR A 1 117 ? -7.284 31.951 27.838 1.00 33.66 116 THR A N 1
ATOM 769 C CA . THR A 1 117 ? -7.287 31.981 29.306 1.00 34.83 116 THR A CA 1
ATOM 770 C C . THR A 1 117 ? -6.169 32.822 29.926 1.00 35.54 116 THR A C 1
ATOM 771 O O . THR A 1 117 ? -6.303 33.313 31.052 1.00 34.66 116 THR A O 1
ATOM 775 N N . GLY A 1 118 ? -5.065 32.974 29.198 1.00 34.39 117 GLY A N 1
ATOM 776 C CA . GLY A 1 118 ? -3.880 33.642 29.726 1.00 33.05 117 GLY A CA 1
ATOM 777 C C . GLY A 1 118 ? -3.009 32.719 30.563 1.00 32.31 117 GLY A C 1
ATOM 778 O O . GLY A 1 118 ? -2.015 33.159 31.142 1.00 32.44 117 GLY A O 1
ATOM 779 N N . GLU A 1 119 ? -3.385 31.441 30.628 1.00 30.92 118 GLU A N 1
ATOM 780 C CA . GLU A 1 119 ? -2.603 30.426 31.333 1.00 32.41 118 GLU A CA 1
ATOM 781 C C . GLU A 1 119 ? -1.211 30.314 30.720 1.00 30.82 118 GLU A C 1
ATOM 782 O O . GLU A 1 119 ? -1.067 30.317 29.500 1.00 29.57 118 GLU A O 1
ATOM 788 N N . ARG A 1 120 ? -0.198 30.223 31.575 1.00 31.21 119 ARG A N 1
ATOM 789 C CA . ARG A 1 120 ? 1.191 30.151 31.135 1.00 32.34 119 ARG A CA 1
ATOM 790 C C . ARG A 1 120 ? 1.835 28.875 31.644 1.00 33.69 119 ARG A C 1
ATOM 791 O O . ARG A 1 120 ? 1.309 28.226 32.548 1.00 33.68 119 ARG A O 1
ATOM 799 N N . GLY A 1 121 ? 2.986 28.528 31.071 1.00 34.49 120 GLY A N 1
ATOM 800 C CA . GLY A 1 121 ? 3.724 27.339 31.479 1.00 37.65 120 GLY A CA 1
ATOM 801 C C . GLY A 1 121 ? 3.012 26.061 31.085 1.00 39.94 120 GLY A C 1
ATOM 802 O O . GLY A 1 121 ? 2.412 25.984 30.009 1.00 39.20 120 GLY A O 1
ATOM 803 N N . GLU A 1 122 ? 3.075 25.064 31.966 1.00 42.79 121 GLU A N 1
ATOM 804 C CA . GLU A 1 122 ? 2.517 23.734 31.705 1.00 46.16 121 GLU A CA 1
ATOM 805 C C . GLU A 1 122 ? 1.011 23.732 31.460 1.00 47.70 121 GLU A C 1
ATOM 806 O O . GLU A 1 122 ? 0.514 22.942 30.653 1.00 48.72 121 GLU A O 1
ATOM 812 N N . LYS A 1 123 ? 0.296 24.610 32.163 1.00 48.91 122 LYS A N 1
ATOM 813 C CA . LYS A 1 123 ? -1.154 24.751 32.013 1.00 50.25 122 LYS A CA 1
ATOM 814 C C . LYS A 1 123 ? -1.543 25.104 30.579 1.00 50.41 122 LYS A C 1
ATOM 815 O O . LYS A 1 123 ? -2.567 24.638 30.074 1.00 51.08 122 LYS A O 1
ATOM 821 N N . ALA A 1 124 ? -0.711 25.918 29.930 1.00 49.82 123 ALA A N 1
ATOM 822 C CA . ALA A 1 124 ? -0.948 26.360 28.558 1.00 49.45 123 ALA A CA 1
ATOM 823 C C . ALA A 1 124 ? -0.514 25.329 27.517 1.00 49.37 123 ALA A C 1
ATOM 824 O O . ALA A 1 124 ? -1.176 25.165 26.494 1.00 48.59 123 ALA A O 1
ATOM 826 N N . GLU A 1 125 ? 0.602 24.650 27.779 1.00 49.64 124 GLU A N 1
ATOM 827 C CA . GLU A 1 125 ? 1.170 23.680 26.842 1.00 50.11 124 GLU A CA 1
ATOM 828 C C . GLU A 1 125 ? 0.302 22.427 26.731 1.00 50.65 124 GLU A C 1
ATOM 829 O O . GLU A 1 125 ? -0.031 21.991 25.628 1.00 51.35 124 GLU A O 1
ATOM 835 N N . TYR B 1 7 ? 27.670 33.500 20.709 1.00 24.53 6 TYR B N 1
ATOM 836 C CA . TYR B 1 7 ? 26.209 33.803 20.737 1.00 21.96 6 TYR B CA 1
ATOM 837 C C . TYR B 1 7 ? 25.572 33.393 22.058 1.00 21.10 6 TYR B C 1
ATOM 838 O O . TYR B 1 7 ? 25.956 32.389 22.658 1.00 19.91 6 TYR B O 1
ATOM 847 N N . ILE B 1 8 ? 24.595 34.180 22.497 1.00 18.86 7 ILE B N 1
ATOM 848 C CA . ILE B 1 8 ? 23.779 33.842 23.661 1.00 18.53 7 ILE B CA 1
ATOM 849 C C . ILE B 1 8 ? 22.328 33.725 23.196 1.00 17.31 7 ILE B C 1
ATOM 850 O O . ILE B 1 8 ? 21.809 34.651 22.578 1.00 16.61 7 ILE B O 1
ATOM 855 N N . PRO B 1 9 ? 21.667 32.589 23.481 1.00 16.91 8 PRO B N 1
ATOM 856 C CA . PRO B 1 9 ? 22.142 31.380 24.162 1.00 17.63 8 PRO B CA 1
ATOM 857 C C . PRO B 1 9 ? 23.211 30.621 23.368 1.00 17.66 8 PRO B C 1
ATOM 858 O O . PRO B 1 9 ? 23.209 30.654 22.135 1.00 16.99 8 PRO B O 1
ATOM 862 N N . ASP B 1 10 ? 24.118 29.957 24.080 1.00 16.87 9 ASP B N 1
ATOM 863 C CA . ASP B 1 10 ? 25.123 29.106 23.456 1.00 17.65 9 ASP B CA 1
ATOM 864 C C . ASP B 1 10 ? 24.488 27.781 23.028 1.00 15.80 9 ASP B C 1
ATOM 865 O O . ASP B 1 10 ? 23.653 27.220 23.745 1.00 15.78 9 ASP B O 1
ATOM 870 N N . SER B 1 11 ? 24.895 27.294 21.856 1.00 15.07 10 SER B N 1
ATOM 871 C CA . SER B 1 11 ? 24.332 26.095 21.249 1.00 15.11 10 SER B CA 1
ATOM 872 C C . SER B 1 11 ? 25.283 25.563 20.181 1.00 15.06 10 SER B C 1
ATOM 873 O O . SER B 1 11 ? 26.041 26.330 19.589 1.00 15.38 10 SER B O 1
ATOM 876 N N . LYS B 1 12 ? 25.246 24.254 19.940 1.00 14.45 11 LYS B N 1
ATOM 877 C CA . LYS B 1 12 ? 26.061 23.636 18.885 1.00 18.16 11 LYS B CA 1
ATOM 878 C C . LYS B 1 12 ? 25.569 24.001 17.484 1.00 14.75 11 LYS B C 1
ATOM 879 O O . LYS B 1 12 ? 26.367 24.108 16.544 1.00 13.74 11 LYS B O 1
ATOM 885 N N . PHE B 1 13 ? 24.254 24.182 17.360 1.00 13.77 12 PHE B N 1
ATOM 886 C CA . PHE B 1 13 ? 23.612 24.512 16.088 1.00 13.82 12 PHE B CA 1
ATOM 887 C C . PHE B 1 13 ? 22.759 25.760 16.226 1.00 12.08 12 PHE B C 1
ATOM 888 O O . PHE B 1 13 ? 22.283 26.076 17.319 1.00 13.07 12 PHE B O 1
ATOM 896 N N . TYR B 1 14 ? 22.570 26.458 15.110 1.00 11.11 13 TYR B N 1
ATOM 897 C CA . TYR B 1 14 ? 21.674 27.612 15.044 1.00 13.37 13 TYR B CA 1
ATOM 898 C C . TYR B 1 14 ? 20.830 27.582 13.780 1.00 13.57 13 TYR B C 1
ATOM 899 O O . TYR B 1 14 ? 21.291 27.147 12.720 1.00 15.08 13 TYR B O 1
ATOM 908 N N . LYS B 1 15 ? 19.591 28.043 13.904 1.00 13.16 14 LYS B N 1
ATOM 909 C CA . LYS B 1 15 ? 18.758 28.305 12.744 1.00 13.75 14 LYS B CA 1
ATOM 910 C C . LYS B 1 15 ? 18.958 29.747 12.313 1.00 13.76 14 LYS B C 1
ATOM 911 O O . LYS B 1 15 ? 18.826 30.673 13.115 1.00 14.63 14 LYS B O 1
ATOM 917 N N . VAL B 1 16 ? 19.291 29.920 11.041 1.00 13.50 15 VAL B N 1
ATOM 918 C CA . VAL B 1 16 ? 19.354 31.240 10.441 1.00 13.81 15 VAL B CA 1
ATOM 919 C C . VAL B 1 16 ? 18.089 31.398 9.611 1.00 14.59 15 VAL B C 1
ATOM 920 O O . VAL B 1 16 ? 17.826 30.633 8.671 1.00 14.96 15 VAL B O 1
ATOM 924 N N . GLU B 1 17 ? 17.291 32.383 10.003 1.00 11.74 16 GLU B N 1
ATOM 925 C CA . GLU B 1 17 ? 15.971 32.601 9.447 1.00 12.46 16 GLU B CA 1
ATOM 926 C C . GLU B 1 17 ? 15.987 33.958 8.772 1.00 12.46 16 GLU B C 1
ATOM 927 O O . GLU B 1 17 ? 16.111 34.981 9.445 1.00 13.09 16 GLU B O 1
ATOM 933 N N . ALA B 1 18 ? 15.881 33.965 7.449 1.00 11.59 17 ALA B N 1
ATOM 934 C CA . ALA B 1 18 ? 15.929 35.208 6.692 1.00 14.13 17 ALA B CA 1
ATOM 935 C C . ALA B 1 18 ? 14.571 35.512 6.089 1.00 14.93 17 ALA B C 1
ATOM 936 O O . ALA B 1 18 ? 14.010 34.678 5.377 1.00 15.36 17 ALA B O 1
ATOM 938 N N . ILE B 1 19 ? 14.053 36.702 6.390 1.00 13.83 18 ILE B N 1
ATOM 939 C CA . ILE B 1 19 ? 12.825 37.201 5.784 1.00 15.37 18 ILE B CA 1
ATOM 940 C C . ILE B 1 19 ? 13.226 38.217 4.732 1.00 15.23 18 ILE B C 1
ATOM 941 O O . ILE B 1 19 ? 13.635 39.331 5.062 1.00 14.99 18 ILE B O 1
ATOM 946 N N . VAL B 1 20 ? 13.109 37.819 3.470 1.00 14.58 19 VAL B N 1
ATOM 947 C CA . VAL B 1 20 ? 13.655 38.598 2.361 1.00 15.13 19 VAL B CA 1
ATOM 948 C C . VAL B 1 20 ? 12.656 38.727 1.199 1.00 15.87 19 VAL B C 1
ATOM 949 O O . VAL B 1 20 ? 11.570 38.146 1.238 1.00 15.15 19 VAL B O 1
ATOM 953 N N . ARG B 1 21 ? 13.030 39.504 0.185 1.00 17.00 20 ARG B N 1
ATOM 954 C CA . ARG B 1 21 ? 12.217 39.685 -1.017 1.00 17.62 20 ARG B CA 1
ATOM 955 C C . ARG B 1 21 ? 12.072 38.373 -1.790 1.00 17.08 20 ARG B C 1
ATOM 956 O O . ARG B 1 21 ? 13.054 37.641 -1.957 1.00 17.44 20 ARG B O 1
ATOM 964 N N . PRO B 1 22 ? 10.847 38.066 -2.262 1.00 17.45 21 PRO B N 1
ATOM 965 C CA . PRO B 1 22 ? 10.612 36.799 -2.961 1.00 18.82 21 PRO B CA 1
ATOM 966 C C . PRO B 1 22 ? 11.482 36.607 -4.204 1.00 20.20 21 PRO B C 1
ATOM 967 O O . PRO B 1 22 ? 11.844 35.477 -4.526 1.00 20.96 21 PRO B O 1
ATOM 971 N N . TRP B 1 23 ? 11.827 37.696 -4.885 1.00 21.99 22 TRP B N 1
ATOM 972 C CA . TRP B 1 23 ? 12.602 37.597 -6.124 1.00 24.27 22 TRP B CA 1
ATOM 973 C C . TRP B 1 23 ? 14.106 37.421 -5.901 1.00 23.49 22 TRP B C 1
ATOM 974 O O . TRP B 1 23 ? 14.876 37.339 -6.860 1.00 23.06 22 TRP B O 1
ATOM 985 N N . ARG B 1 24 ? 14.515 37.348 -4.635 1.00 22.24 23 ARG B N 1
ATOM 986 C CA . ARG B 1 24 ? 15.919 37.148 -4.285 1.00 22.98 23 ARG B CA 1
ATOM 987 C C . ARG B 1 24 ? 16.233 35.703 -3.869 1.00 23.17 23 ARG B C 1
ATOM 988 O O . ARG B 1 24 ? 17.366 35.407 -3.478 1.00 23.63 23 ARG B O 1
ATOM 996 N N . ILE B 1 25 ? 15.239 34.818 -3.973 1.00 23.22 24 ILE B N 1
ATOM 997 C CA . ILE B 1 25 ? 15.391 33.399 -3.611 1.00 24.51 24 ILE B CA 1
ATOM 998 C C . ILE B 1 25 ? 16.591 32.749 -4.294 1.00 23.66 24 ILE B C 1
ATOM 999 O O . ILE B 1 25 ? 17.475 32.206 -3.624 1.00 22.00 24 ILE B O 1
ATOM 1004 N N . GLN B 1 26 ? 16.614 32.809 -5.623 1.00 24.49 25 GLN B N 1
ATOM 1005 C CA . GLN B 1 26 ? 17.654 32.142 -6.406 1.00 26.15 25 GLN B CA 1
ATOM 1006 C C . GLN B 1 26 ? 19.054 32.692 -6.129 1.00 23.82 25 GLN B C 1
ATOM 1007 O O . GLN B 1 26 ? 20.017 31.928 -6.061 1.00 22.46 25 GLN B O 1
ATOM 1013 N N . GLN B 1 27 ? 19.156 34.008 -5.952 1.00 24.19 26 GLN B N 1
ATOM 1014 C CA . GLN B 1 27 ? 20.438 34.649 -5.648 1.00 24.65 26 GLN B CA 1
ATOM 1015 C C . GLN B 1 27 ? 20.991 34.237 -4.282 1.00 23.92 26 GLN B C 1
ATOM 1016 O O . GLN B 1 27 ? 22.189 33.973 -4.147 1.00 22.08 26 GLN B O 1
ATOM 1022 N N . VAL B 1 28 ? 20.119 34.177 -3.277 1.00 22.29 27 VAL B N 1
ATOM 1023 C CA . VAL B 1 28 ? 20.516 33.707 -1.949 1.00 21.25 27 VAL B CA 1
ATOM 1024 C C . VAL B 1 28 ? 20.921 32.228 -2.011 1.00 20.99 27 VAL B C 1
ATOM 1025 O O . VAL B 1 28 ? 21.970 31.847 -1.487 1.00 19.88 27 VAL B O 1
ATOM 1029 N N . SER B 1 29 ? 20.097 31.413 -2.669 1.00 21.80 28 SER B N 1
ATOM 1030 C CA . SER B 1 29 ? 20.359 29.972 -2.803 1.00 25.44 28 SER B CA 1
ATOM 1031 C C . SER B 1 29 ? 21.698 29.680 -3.473 1.00 24.97 28 SER B C 1
ATOM 1032 O O . SER B 1 29 ? 22.461 28.828 -3.005 1.00 25.14 28 SER B O 1
ATOM 1035 N N . SER B 1 30 ? 21.976 30.389 -4.565 1.00 25.58 29 SER B N 1
ATOM 1036 C CA . SER B 1 30 ? 23.212 30.193 -5.322 1.00 27.36 29 SER B CA 1
ATOM 1037 C C . SER B 1 30 ? 24.438 30.601 -4.519 1.00 26.80 29 SER B C 1
ATOM 1038 O O . SER B 1 30 ? 25.464 29.922 -4.559 1.00 26.84 29 SER B O 1
ATOM 1041 N N . ALA B 1 31 ? 24.319 31.708 -3.789 1.00 25.75 30 ALA B N 1
ATOM 1042 C CA . ALA B 1 31 ? 25.390 32.187 -2.925 1.00 25.25 30 ALA B CA 1
ATOM 1043 C C . ALA B 1 31 ? 25.704 31.190 -1.808 1.00 25.61 30 ALA B C 1
ATOM 1044 O O . ALA B 1 31 ? 26.873 30.938 -1.509 1.00 26.08 30 ALA B O 1
ATOM 1046 N N . LEU B 1 32 ? 24.659 30.625 -1.200 1.00 24.93 31 LEU B N 1
ATOM 1047 C CA . LEU B 1 32 ? 24.818 29.622 -0.142 1.00 25.30 31 LEU B CA 1
ATOM 1048 C C . LEU B 1 32 ? 25.508 28.358 -0.644 1.00 27.55 31 LEU B C 1
ATOM 1049 O O . LEU B 1 32 ? 26.335 27.776 0.062 1.00 26.14 31 LEU B O 1
ATOM 1054 N N . LEU B 1 33 ? 25.167 27.946 -1.865 1.00 30.56 32 LEU B N 1
ATOM 1055 C CA . LEU B 1 33 ? 25.767 26.772 -2.500 1.00 33.77 32 LEU B CA 1
ATOM 1056 C C . LEU B 1 33 ? 27.290 26.910 -2.581 1.00 35.16 32 LEU B C 1
ATOM 1057 O O . LEU B 1 33 ? 28.017 25.932 -2.388 1.00 36.73 32 LEU B O 1
ATOM 1062 N N . LYS B 1 34 ? 27.759 28.130 -2.845 1.00 36.73 33 LYS B N 1
ATOM 1063 C CA . LYS B 1 34 ? 29.194 28.430 -2.962 1.00 37.67 33 LYS B CA 1
ATOM 1064 C C . LYS B 1 34 ? 29.975 28.210 -1.664 1.00 36.48 33 LYS B C 1
ATOM 1065 O O . LYS B 1 34 ? 31.179 27.947 -1.701 1.00 36.74 33 LYS B O 1
ATOM 1071 N N . ILE B 1 35 ? 29.293 28.328 -0.526 1.00 34.87 34 ILE B N 1
ATOM 1072 C CA . ILE B 1 35 ? 29.918 28.089 0.781 1.00 31.79 34 ILE B CA 1
ATOM 1073 C C . ILE B 1 35 ? 29.551 26.717 1.366 1.00 31.55 34 ILE B C 1
ATOM 1074 O O . ILE B 1 35 ? 29.727 26.466 2.561 1.00 31.09 34 ILE B O 1
ATOM 1079 N N . GLY B 1 36 ? 29.042 25.835 0.509 1.00 31.18 35 GLY B N 1
ATOM 1080 C CA . GLY B 1 36 ? 28.751 24.454 0.889 1.00 31.92 35 GLY B CA 1
ATOM 1081 C C . GLY B 1 36 ? 27.429 24.215 1.596 1.00 32.06 35 GLY B C 1
ATOM 1082 O O . GLY B 1 36 ? 27.218 23.141 2.163 1.00 32.19 35 GLY B O 1
ATOM 1083 N N . ILE B 1 37 ? 26.541 25.209 1.572 1.00 31.23 36 ILE B N 1
ATOM 1084 C CA . ILE B 1 37 ? 25.193 25.056 2.124 1.00 32.10 36 ILE B CA 1
ATOM 1085 C C . ILE B 1 37 ? 24.254 24.670 0.980 1.00 32.48 36 ILE B C 1
ATOM 1086 O O . ILE B 1 37 ? 23.842 25.512 0.175 1.00 31.88 36 ILE B O 1
ATOM 1091 N N . ARG B 1 38 ? 23.935 23.380 0.923 1.00 34.03 37 ARG B N 1
ATOM 1092 C CA . ARG B 1 38 ? 23.333 22.762 -0.261 1.00 36.75 37 ARG B CA 1
ATOM 1093 C C . ARG B 1 38 ? 21.812 22.814 -0.244 1.00 36.57 37 ARG B C 1
ATOM 1094 O O . ARG B 1 38 ? 21.163 22.574 -1.268 1.00 38.23 37 ARG B O 1
ATOM 1102 N N . GLY B 1 39 ? 21.252 23.126 0.921 1.00 35.22 38 GLY B N 1
ATOM 1103 C CA . GLY B 1 39 ? 19.815 23.086 1.113 1.00 33.76 38 GLY B CA 1
ATOM 1104 C C . GLY B 1 39 ? 19.254 24.217 1.945 1.00 31.66 38 GLY B C 1
ATOM 1105 O O . GLY B 1 39 ? 19.761 24.518 3.023 1.00 33.47 38 GLY B O 1
ATOM 1106 N N . VAL B 1 40 ? 18.201 24.840 1.429 1.00 29.78 39 VAL B N 1
ATOM 1107 C CA . VAL B 1 40 ? 17.476 25.883 2.145 1.00 25.61 39 VAL B CA 1
ATOM 1108 C C . VAL B 1 40 ? 15.977 25.571 2.092 1.00 24.62 39 VAL B C 1
ATOM 1109 O O . VAL B 1 40 ? 15.481 25.010 1.109 1.00 24.11 39 VAL B O 1
ATOM 1113 N N . THR B 1 41 ? 15.275 25.902 3.170 1.00 18.67 40 THR B N 1
ATOM 1114 C CA . THR B 1 41 ? 13.832 25.713 3.248 1.00 18.51 40 THR B CA 1
ATOM 1115 C C . THR B 1 41 ? 13.165 27.074 3.116 1.00 16.89 40 THR B C 1
ATOM 1116 O O . THR B 1 41 ? 13.517 28.009 3.832 1.00 17.54 40 THR B O 1
ATOM 1120 N N . VAL B 1 42 ? 12.207 27.174 2.196 1.00 16.98 41 VAL B N 1
ATOM 1121 C CA . VAL B 1 42 ? 11.561 28.448 1.866 1.00 17.30 41 VAL B CA 1
ATOM 1122 C C . VAL B 1 42 ? 10.049 28.378 2.063 1.00 16.33 41 VAL B C 1
ATOM 1123 O O . VAL B 1 42 ? 9.416 27.384 1.702 1.00 14.96 41 VAL B O 1
ATOM 1127 N N . SER B 1 43 ? 9.481 29.432 2.648 1.00 15.49 42 SER B N 1
ATOM 1128 C CA . SER B 1 43 ? 8.027 29.546 2.795 1.00 16.66 42 SER B CA 1
ATOM 1129 C C . SER B 1 43 ? 7.549 30.975 2.570 1.00 16.42 42 SER B C 1
ATOM 1130 O O . SER B 1 43 ? 8.327 31.926 2.677 1.00 15.26 42 SER B O 1
ATOM 1133 N N . ASP B 1 44 ? 6.266 31.117 2.253 1.00 15.94 43 ASP B N 1
ATOM 1134 C CA . ASP B 1 44 ? 5.673 32.425 2.005 1.00 14.15 43 ASP B CA 1
ATOM 1135 C C . ASP B 1 44 ? 5.193 33.066 3.293 1.00 14.95 43 ASP B C 1
ATOM 1136 O O . ASP B 1 44 ? 4.501 32.435 4.099 1.00 14.68 43 ASP B O 1
ATOM 1141 N N . VAL B 1 45 ? 5.588 34.318 3.494 1.00 13.20 44 VAL B N 1
ATOM 1142 C CA . VAL B 1 45 ? 5.102 35.110 4.622 1.00 15.01 44 VAL B CA 1
ATOM 1143 C C . VAL B 1 45 ? 4.635 36.478 4.119 1.00 14.75 44 VAL B C 1
ATOM 1144 O O . VAL B 1 45 ? 4.916 36.857 2.980 1.00 16.19 44 VAL B O 1
ATOM 1148 N N . ARG B 1 46 ? 3.908 37.199 4.966 1.00 15.43 45 ARG B N 1
ATOM 1149 C CA . ARG B 1 46 ? 3.387 38.519 4.617 1.00 19.50 45 ARG B CA 1
ATOM 1150 C C . ARG B 1 46 ? 3.752 39.527 5.704 1.00 19.58 45 ARG B C 1
ATOM 1151 O O . ARG B 1 46 ? 3.630 39.236 6.890 1.00 19.31 45 ARG B O 1
ATOM 1159 N N . GLY B 1 47 ? 4.215 40.702 5.292 1.00 20.10 46 GLY B N 1
ATOM 1160 C CA . GLY B 1 47 ? 4.431 41.810 6.215 1.00 23.75 46 GLY B CA 1
ATOM 1161 C C . GLY B 1 47 ? 3.303 42.813 6.074 1.00 26.78 46 GLY B C 1
ATOM 1162 O O . GLY B 1 47 ? 2.556 42.777 5.096 1.00 25.21 46 GLY B O 1
ATOM 1163 N N . PHE B 1 48 ? 3.176 43.705 7.049 1.00 31.56 47 PHE B N 1
ATOM 1164 C CA . PHE B 1 48 ? 2.151 44.746 7.003 1.00 35.17 47 PHE B CA 1
ATOM 1165 C C . PHE B 1 48 ? 2.701 46.041 6.416 1.00 35.78 47 PHE B C 1
ATOM 1166 O O . PHE B 1 48 ? 2.209 46.522 5.394 1.00 38.94 47 PHE B O 1
ATOM 1174 N N . ASP B 1 66 ? -7.040 44.888 2.725 1.00 38.33 65 ASP B N 1
ATOM 1175 C CA . ASP B 1 66 ? -6.150 43.844 3.222 1.00 37.72 65 ASP B CA 1
ATOM 1176 C C . ASP B 1 66 ? -4.783 43.955 2.540 1.00 35.22 65 ASP B C 1
ATOM 1177 O O . ASP B 1 66 ? -4.401 43.089 1.747 1.00 32.79 65 ASP B O 1
ATOM 1182 N N . LYS B 1 67 ? -4.060 45.028 2.855 1.00 31.82 66 LYS B N 1
ATOM 1183 C CA . LYS B 1 67 ? -2.776 45.325 2.218 1.00 31.15 66 LYS B CA 1
ATOM 1184 C C . LYS B 1 67 ? -1.614 44.620 2.912 1.00 27.51 66 LYS B C 1
ATOM 1185 O O . LYS B 1 67 ? -1.473 44.686 4.133 1.00 26.99 66 LYS B O 1
ATOM 1191 N N . PHE B 1 68 ? -0.785 43.946 2.120 1.00 25.49 67 PHE B N 1
ATOM 1192 C CA . PHE B 1 68 ? 0.365 43.211 2.643 1.00 23.95 67 PHE B CA 1
ATOM 1193 C C . PHE B 1 68 ? 1.593 43.401 1.763 1.00 22.14 67 PHE B C 1
ATOM 1194 O O . PHE B 1 68 ? 1.486 43.832 0.613 1.00 19.18 67 PHE B O 1
ATOM 1202 N N . VAL B 1 69 ? 2.758 43.082 2.323 1.00 20.96 68 VAL B N 1
ATOM 1203 C CA . VAL B 1 69 ? 4.004 43.034 1.570 1.00 20.53 68 VAL B CA 1
ATOM 1204 C C . VAL B 1 69 ? 4.444 41.574 1.501 1.00 19.58 68 VAL B C 1
ATOM 1205 O O . VAL B 1 69 ? 4.630 40.924 2.536 1.00 19.11 68 VAL B O 1
ATOM 1209 N N . ALA B 1 70 ? 4.588 41.056 0.285 1.00 18.67 69 ALA B N 1
ATOM 1210 C CA . ALA B 1 70 ? 5.024 39.676 0.095 1.00 17.37 69 ALA B CA 1
ATOM 1211 C C . ALA B 1 70 ? 6.497 39.511 0.460 1.00 17.50 69 ALA B C 1
ATOM 1212 O O . ALA B 1 70 ? 7.348 40.301 0.052 1.00 14.14 69 ALA B O 1
ATOM 1214 N N . LYS B 1 71 ? 6.778 38.493 1.265 1.00 16.74 70 LYS B N 1
ATOM 1215 C CA . LYS B 1 71 ? 8.142 38.144 1.631 1.00 16.32 70 LYS B CA 1
ATOM 1216 C C . LYS B 1 71 ? 8.289 36.630 1.566 1.00 16.06 70 LYS B C 1
ATOM 1217 O O . LYS B 1 71 ? 7.303 35.901 1.468 1.00 14.54 70 LYS B O 1
ATOM 1223 N N . VAL B 1 72 ? 9.523 36.154 1.610 1.00 14.96 71 VAL B N 1
ATOM 1224 C CA . VAL B 1 72 ? 9.762 34.731 1.785 1.00 14.66 71 VAL B CA 1
ATOM 1225 C C . VAL B 1 72 ? 10.670 34.530 2.993 1.00 15.89 71 VAL B C 1
ATOM 1226 O O . VAL B 1 72 ? 11.587 35.324 3.231 1.00 15.97 71 VAL B O 1
ATOM 1230 N N . LYS B 1 73 ? 10.375 33.492 3.768 1.00 13.29 72 LYS B N 1
ATOM 1231 C CA . LYS B 1 73 ? 11.218 33.084 4.875 1.00 13.48 72 LYS B CA 1
ATOM 1232 C C . LYS B 1 73 ? 12.135 31.982 4.380 1.00 14.11 72 LYS B C 1
ATOM 1233 O O . LYS B 1 73 ? 11.668 30.972 3.858 1.00 15.64 72 LYS B O 1
ATOM 1239 N N . MET B 1 74 ? 13.436 32.189 4.532 1.00 12.81 73 MET B N 1
ATOM 1240 C CA . MET B 1 74 ? 14.428 31.178 4.183 1.00 16.40 73 MET B CA 1
ATOM 1241 C C . MET B 1 74 ? 15.069 30.668 5.467 1.00 16.29 73 MET B C 1
ATOM 1242 O O . MET B 1 74 ? 15.586 31.449 6.271 1.00 18.76 73 MET B O 1
ATOM 1247 N N . GLU B 1 75 ? 14.999 29.359 5.668 1.00 15.28 74 GLU B N 1
ATOM 1248 C CA . GLU B 1 75 ? 15.463 28.743 6.904 1.00 15.50 74 GLU B CA 1
ATOM 1249 C C . GLU B 1 75 ? 16.615 27.798 6.627 1.00 15.65 74 GLU B C 1
ATOM 1250 O O . GLU B 1 75 ? 16.534 26.942 5.741 1.00 15.12 74 GLU B O 1
ATOM 1256 N N . ILE B 1 76 ? 17.689 27.967 7.387 1.00 17.62 75 ILE B N 1
ATOM 1257 C CA . ILE B 1 76 ? 18.861 27.106 7.279 1.00 18.81 75 ILE B CA 1
ATOM 1258 C C . ILE B 1 76 ? 19.406 26.837 8.680 1.00 16.82 75 ILE B C 1
ATOM 1259 O O . ILE B 1 76 ? 19.549 27.755 9.490 1.00 17.34 75 ILE B O 1
ATOM 1264 N N . VAL B 1 77 ? 19.678 25.569 8.963 1.00 15.21 76 VAL B N 1
ATOM 1265 C CA . VAL B 1 77 ? 20.233 25.175 10.245 1.00 14.14 76 VAL B CA 1
ATOM 1266 C C . VAL B 1 77 ? 21.683 24.752 10.034 1.00 13.35 76 VAL B C 1
ATOM 1267 O O . VAL B 1 77 ? 21.973 23.868 9.224 1.00 13.23 76 VAL B O 1
ATOM 1271 N N . VAL B 1 78 ? 22.584 25.422 10.746 1.00 13.43 77 VAL B N 1
ATOM 1272 C CA . VAL B 1 78 ? 24.019 25.210 10.590 1.00 14.58 77 VAL B CA 1
ATOM 1273 C C . VAL B 1 78 ? 24.722 25.106 11.939 1.00 14.45 77 VAL B C 1
ATOM 1274 O O . VAL B 1 78 ? 24.174 25.491 12.976 1.00 14.05 77 VAL B O 1
ATOM 1278 N N . LYS B 1 79 ? 25.948 24.595 11.913 1.00 15.76 78 LYS B N 1
ATOM 1279 C CA . LYS B 1 79 ? 26.823 24.619 13.081 1.00 17.98 78 LYS B CA 1
ATOM 1280 C C . LYS B 1 79 ? 27.159 26.056 13.466 1.00 16.66 78 LYS B C 1
ATOM 1281 O O . LYS B 1 79 ? 27.146 26.958 12.616 1.00 16.79 78 LYS B O 1
ATOM 1287 N N . LYS B 1 80 ? 27.460 26.257 14.747 1.00 16.48 79 LYS B N 1
ATOM 1288 C CA . LYS B 1 80 ? 27.792 27.575 15.290 1.00 20.20 79 LYS B CA 1
ATOM 1289 C C . LYS B 1 80 ? 28.856 28.316 14.468 1.00 19.32 79 LYS B C 1
ATOM 1290 O O . LYS B 1 80 ? 28.687 29.496 14.164 1.00 19.62 79 LYS B O 1
ATOM 1296 N N . ASP B 1 81 ? 29.926 27.616 14.086 1.00 20.65 80 ASP B N 1
ATOM 1297 C CA . ASP B 1 81 ? 31.050 28.252 13.388 1.00 22.65 80 ASP B CA 1
ATOM 1298 C C . ASP B 1 81 ? 30.742 28.685 11.947 1.00 22.07 80 ASP B C 1
ATOM 1299 O O . ASP B 1 81 ? 31.571 29.329 11.297 1.00 23.67 80 ASP B O 1
ATOM 1304 N N . GLN B 1 82 ? 29.551 28.329 11.467 1.00 20.05 81 GLN B N 1
ATOM 1305 C CA . GLN B 1 82 ? 29.108 28.651 10.107 1.00 21.17 81 GLN B CA 1
ATOM 1306 C C . GLN B 1 82 ? 28.156 29.842 10.057 1.00 19.22 81 GLN B C 1
ATOM 1307 O O . GLN B 1 82 ? 27.863 30.357 8.976 1.00 17.69 81 GLN B O 1
ATOM 1313 N N . VAL B 1 83 ? 27.659 30.261 11.221 1.00 18.26 82 VAL B N 1
ATOM 1314 C CA . VAL B 1 83 ? 26.612 31.286 11.309 1.00 15.75 82 VAL B CA 1
ATOM 1315 C C . VAL B 1 83 ? 26.987 32.606 10.626 1.00 15.78 82 VAL B C 1
ATOM 1316 O O . VAL B 1 83 ? 26.227 33.107 9.801 1.00 15.32 82 VAL B O 1
ATOM 1320 N N . GLU B 1 84 ? 28.157 33.156 10.948 1.00 18.45 83 GLU B N 1
ATOM 1321 C CA . GLU B 1 84 ? 28.582 34.432 10.353 1.00 17.35 83 GLU B CA 1
ATOM 1322 C C . GLU B 1 84 ? 28.662 34.370 8.826 1.00 17.62 83 GLU B C 1
ATOM 1323 O O . GLU B 1 84 ? 28.186 35.277 8.138 1.00 17.95 83 GLU B O 1
ATOM 1329 N N . SER B 1 85 ? 29.252 33.291 8.312 1.00 17.54 84 SER B N 1
ATOM 1330 C CA . SER B 1 85 ? 29.362 33.066 6.876 1.00 18.62 84 SER B CA 1
ATOM 1331 C C . SER B 1 85 ? 27.986 32.998 6.225 1.00 18.51 84 SER B C 1
ATOM 1332 O O . SER B 1 85 ? 27.783 33.545 5.144 1.00 18.36 84 SER B O 1
ATOM 1335 N N . VAL B 1 86 ? 27.046 32.331 6.892 1.00 16.86 85 VAL B N 1
ATOM 1336 C CA . VAL B 1 86 ? 25.669 32.243 6.407 1.00 15.93 85 VAL B CA 1
ATOM 1337 C C . VAL B 1 86 ? 24.999 33.624 6.378 1.00 14.33 85 VAL B C 1
ATOM 1338 O O . VAL B 1 86 ? 24.390 33.992 5.372 1.00 16.67 85 VAL B O 1
ATOM 1342 N N . ILE B 1 87 ? 25.128 34.385 7.464 1.00 13.80 86 ILE B N 1
ATOM 1343 C CA . ILE B 1 87 ? 24.570 35.749 7.527 1.00 13.72 86 ILE B CA 1
ATOM 1344 C C . ILE B 1 87 ? 25.080 36.597 6.353 1.00 15.33 86 ILE B C 1
ATOM 1345 O O . ILE B 1 87 ? 24.294 37.183 5.597 1.00 12.33 86 ILE B O 1
ATOM 1350 N N . ASN B 1 88 ? 26.400 36.630 6.196 1.00 14.68 87 ASN B N 1
ATOM 1351 C CA . ASN B 1 88 ? 27.030 37.420 5.144 1.00 16.76 87 ASN B CA 1
ATOM 1352 C C . ASN B 1 88 ? 26.581 37.011 3.749 1.00 15.42 87 ASN B C 1
ATOM 1353 O O . ASN B 1 88 ? 26.278 37.864 2.913 1.00 16.75 87 ASN B O 1
ATOM 1358 N N . THR B 1 89 ? 26.506 35.701 3.530 1.00 15.65 88 THR B N 1
ATOM 1359 C CA . THR B 1 89 ? 26.113 35.123 2.247 1.00 16.96 88 THR B CA 1
ATOM 1360 C C . THR B 1 89 ? 24.656 35.438 1.897 1.00 16.56 88 THR B C 1
ATOM 1361 O O . THR B 1 89 ? 24.338 35.758 0.745 1.00 14.58 88 THR B O 1
ATOM 1365 N N . ILE B 1 90 ? 23.775 35.363 2.891 1.00 15.99 89 ILE B N 1
ATOM 1366 C CA . ILE B 1 90 ? 22.379 35.746 2.690 1.00 14.63 89 ILE B CA 1
ATOM 1367 C C . ILE B 1 90 ? 22.278 37.225 2.294 1.00 15.28 89 ILE B C 1
ATOM 1368 O O . ILE B 1 90 ? 21.561 37.569 1.349 1.00 15.21 89 ILE B O 1
ATOM 1373 N N . ILE B 1 91 ? 23.012 38.088 2.994 1.00 14.13 90 ILE B N 1
ATOM 1374 C CA . ILE B 1 91 ? 23.028 39.522 2.674 1.00 15.66 90 ILE B CA 1
ATOM 1375 C C . ILE B 1 91 ? 23.511 39.762 1.231 1.00 15.84 90 ILE B C 1
ATOM 1376 O O . ILE B 1 91 ? 22.908 40.542 0.483 1.00 16.22 90 ILE B O 1
ATOM 1381 N N . GLU B 1 92 ? 24.580 39.071 0.843 1.00 15.88 91 GLU B N 1
ATOM 1382 C CA . GLU B 1 92 ? 25.109 39.145 -0.524 1.00 16.32 91 GLU B CA 1
ATOM 1383 C C . GLU B 1 92 ? 24.033 38.853 -1.571 1.00 17.12 91 GLU B C 1
ATOM 1384 O O . GLU B 1 92 ? 23.931 39.557 -2.580 1.00 16.32 91 GLU B O 1
ATOM 1390 N N . GLY B 1 93 ? 23.223 37.827 -1.316 1.00 14.07 92 GLY B N 1
ATOM 1391 C CA . GLY B 1 93 ? 22.144 37.450 -2.227 1.00 15.44 92 GLY B CA 1
ATOM 1392 C C . GLY B 1 93 ? 20.884 38.295 -2.130 1.00 15.39 92 GLY B C 1
ATOM 1393 O O . GLY B 1 93 ? 20.192 38.486 -3.128 1.00 16.96 92 GLY B O 1
ATOM 1394 N N . ALA B 1 94 ? 20.586 38.809 -0.935 1.00 15.81 93 ALA B N 1
ATOM 1395 C CA . ALA B 1 94 ? 19.281 39.431 -0.661 1.00 15.73 93 ALA B CA 1
ATOM 1396 C C . ALA B 1 94 ? 19.240 40.961 -0.727 1.00 16.26 93 ALA B C 1
ATOM 1397 O O . ALA B 1 94 ? 18.170 41.546 -0.917 1.00 17.13 93 ALA B O 1
ATOM 1399 N N . ARG B 1 95 ? 20.389 41.603 -0.553 1.00 15.07 94 ARG B N 1
ATOM 1400 C CA . ARG B 1 95 ? 20.454 43.060 -0.480 1.00 17.37 94 ARG B CA 1
ATOM 1401 C C . ARG B 1 95 ? 20.229 43.732 -1.835 1.00 18.11 94 ARG B C 1
ATOM 1402 O O . ARG B 1 95 ? 20.847 43.351 -2.835 1.00 18.20 94 ARG B O 1
ATOM 1410 N N . THR B 1 96 ? 19.343 44.727 -1.855 1.00 18.96 95 THR B N 1
ATOM 1411 C CA . THR B 1 96 ? 19.114 45.545 -3.051 1.00 19.99 95 THR B CA 1
ATOM 1412 C C . THR B 1 96 ? 19.495 47.009 -2.815 1.00 22.61 95 THR B C 1
ATOM 1413 O O . THR B 1 96 ? 19.734 47.758 -3.766 1.00 22.93 95 THR B O 1
ATOM 1417 N N . GLY B 1 97 ? 19.533 47.411 -1.546 1.00 22.27 96 GLY B N 1
ATOM 1418 C CA . GLY B 1 97 ? 19.821 48.794 -1.174 1.00 23.95 96 GLY B CA 1
ATOM 1419 C C . GLY B 1 97 ? 18.568 49.622 -0.957 1.00 24.34 96 GLY B C 1
ATOM 1420 O O . GLY B 1 97 ? 18.643 50.765 -0.509 1.00 26.25 96 GLY B O 1
ATOM 1421 N N . GLU B 1 98 ? 17.415 49.042 -1.281 1.00 24.94 97 GLU B N 1
ATOM 1422 C CA . GLU B 1 98 ? 16.126 49.705 -1.105 1.00 26.98 97 GLU B CA 1
ATOM 1423 C C . GLU B 1 98 ? 15.476 49.278 0.202 1.00 26.62 97 GLU B C 1
ATOM 1424 O O . GLU B 1 98 ? 15.687 48.155 0.675 1.00 25.72 97 GLU B O 1
ATOM 1430 N N . ILE B 1 99 ? 14.697 50.188 0.780 1.00 25.09 98 ILE B N 1
ATOM 1431 C CA . ILE B 1 99 ? 13.896 49.903 1.964 1.00 23.97 98 ILE B CA 1
ATOM 1432 C C . ILE B 1 99 ? 13.000 48.701 1.674 1.00 22.73 98 ILE B C 1
ATOM 1433 O O . ILE B 1 99 ? 12.312 48.663 0.651 1.00 21.94 98 ILE B O 1
ATOM 1438 N N . GLY B 1 100 ? 13.039 47.718 2.568 1.00 20.03 99 GLY B N 1
ATOM 1439 C CA . GLY B 1 100 ? 12.249 46.500 2.427 1.00 19.20 99 GLY B CA 1
ATOM 1440 C C . GLY B 1 100 ? 13.063 45.259 2.108 1.00 18.82 99 GLY B C 1
ATOM 1441 O O . GLY B 1 100 ? 12.501 44.247 1.682 1.00 18.78 99 GLY B O 1
ATOM 1442 N N . ASP B 1 101 ? 14.384 45.333 2.306 1.00 16.06 100 ASP B N 1
ATOM 1443 C CA . ASP B 1 101 ? 15.280 44.193 2.061 1.00 16.66 100 ASP B CA 1
ATOM 1444 C C . ASP B 1 101 ? 15.083 43.052 3.063 1.00 14.35 100 ASP B C 1
ATOM 1445 O O . ASP B 1 101 ? 15.453 41.907 2.789 1.00 16.15 100 ASP B O 1
ATOM 1450 N N . GLY B 1 102 ? 14.529 43.377 4.227 1.00 14.42 101 GLY B N 1
ATOM 1451 C CA . GLY B 1 102 ? 14.172 42.367 5.223 1.00 13.65 101 GLY B CA 1
ATOM 1452 C C . GLY B 1 102 ? 15.127 42.245 6.391 1.00 13.74 101 GLY B C 1
ATOM 1453 O O . GLY B 1 102 ? 15.949 43.132 6.638 1.00 13.57 101 GLY B O 1
ATOM 1454 N N . LYS B 1 103 ? 15.013 41.121 7.102 1.00 14.42 102 LYS B N 1
ATOM 1455 C CA . LYS B 1 103 ? 15.759 40.877 8.332 1.00 14.26 102 LYS B CA 1
ATOM 1456 C C . LYS B 1 103 ? 16.206 39.425 8.438 1.00 13.56 102 LYS B C 1
ATOM 1457 O O . LYS B 1 103 ? 15.565 38.521 7.893 1.00 13.75 102 LYS B O 1
ATOM 1463 N N . ILE B 1 104 ? 17.290 39.212 9.175 1.00 11.43 103 ILE B N 1
ATOM 1464 C CA . ILE B 1 104 ? 17.795 37.877 9.466 1.00 11.29 103 ILE B CA 1
ATOM 1465 C C . ILE B 1 104 ? 17.729 37.662 10.977 1.00 12.30 103 ILE B C 1
ATOM 1466 O O . ILE B 1 104 ? 18.156 38.522 11.752 1.00 13.02 103 ILE B O 1
ATOM 1471 N N . PHE B 1 105 ? 17.173 36.525 11.381 1.00 11.84 104 PHE B N 1
ATOM 1472 C CA . PHE B 1 105 ? 17.123 36.144 12.787 1.00 12.92 104 PHE B CA 1
ATOM 1473 C C . PHE B 1 105 ? 17.941 34.881 13.020 1.00 12.87 104 PHE B C 1
ATOM 1474 O O . PHE B 1 105 ? 17.948 33.967 12.190 1.00 14.02 104 PHE B O 1
ATOM 1482 N N . VAL B 1 106 ? 18.639 34.841 14.147 1.00 11.22 105 VAL B N 1
ATOM 1483 C CA . VAL B 1 106 ? 19.427 33.674 14.522 1.00 13.04 105 VAL B CA 1
ATOM 1484 C C . VAL B 1 106 ? 18.838 33.089 15.800 1.00 10.79 105 VAL B C 1
ATOM 1485 O O . VAL B 1 106 ? 18.709 33.794 16.804 1.00 12.57 105 VAL B O 1
ATOM 1489 N N . LEU B 1 107 ? 18.458 31.814 15.744 1.00 10.28 106 LEU B N 1
ATOM 1490 C CA . LEU B 1 107 ? 17.851 31.123 16.886 1.00 10.94 106 LEU B CA 1
ATOM 1491 C C . LEU B 1 107 ? 18.619 29.846 17.220 1.00 9.82 106 LEU B C 1
ATOM 1492 O O . LEU B 1 107 ? 18.993 29.107 16.312 1.00 11.22 106 LEU B O 1
ATOM 1497 N N . PRO B 1 108 ? 18.843 29.579 18.523 1.00 10.86 107 PRO B N 1
ATOM 1498 C CA . PRO B 1 108 ? 19.539 28.359 18.933 1.00 10.99 107 PRO B CA 1
ATOM 1499 C C . PRO B 1 108 ? 18.745 27.097 18.592 1.00 11.20 107 PRO B C 1
ATOM 1500 O O . PRO B 1 108 ? 17.524 27.069 18.757 1.00 11.52 107 PRO B O 1
ATOM 1504 N N . VAL B 1 109 ? 19.448 26.084 18.089 1.00 11.93 108 VAL B N 1
ATOM 1505 C CA . VAL B 1 109 ? 18.867 24.775 17.792 1.00 11.68 108 VAL B CA 1
ATOM 1506 C C . VAL B 1 109 ? 19.581 23.722 18.650 1.00 13.37 108 VAL B C 1
ATOM 1507 O O . VAL B 1 109 ? 20.796 23.545 18.541 1.00 11.80 108 VAL B O 1
ATOM 1511 N N . SER B 1 110 ? 18.819 23.049 19.512 1.00 12.42 109 SER B N 1
ATOM 1512 C CA . SER B 1 110 ? 19.371 22.083 20.464 1.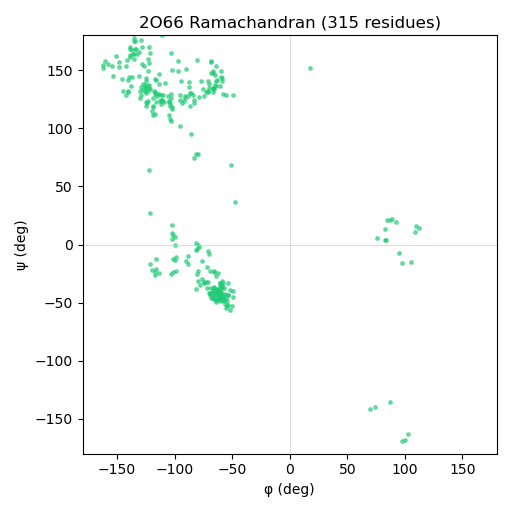00 15.48 109 SER B CA 1
ATOM 1513 C C . SER B 1 110 ? 19.737 20.750 19.827 1.00 15.37 109 SER B C 1
ATOM 1514 O O . SER B 1 110 ? 20.652 20.070 20.297 1.00 17.26 109 SER B O 1
ATOM 1517 N N . ASP B 1 111 ? 19.024 20.382 18.765 1.00 13.31 110 ASP B N 1
ATOM 1518 C CA . ASP B 1 111 ? 19.229 19.094 18.095 1.00 14.68 110 ASP B CA 1
ATOM 1519 C C . ASP B 1 111 ? 18.827 19.117 16.630 1.00 12.16 110 ASP B C 1
ATOM 1520 O O . ASP B 1 111 ? 17.865 19.778 16.258 1.00 11.84 110 ASP B O 1
ATOM 1525 N N . VAL B 1 112 ? 19.565 18.374 15.808 1.00 13.54 111 VAL B N 1
ATOM 1526 C CA . VAL B 1 112 ? 19.178 18.119 14.418 1.00 14.31 111 VAL B CA 1
ATOM 1527 C C . VAL B 1 112 ? 19.142 16.609 14.222 1.00 14.74 111 VAL B C 1
ATOM 1528 O O . VAL B 1 112 ? 20.088 15.913 14.599 1.00 14.33 111 VAL B O 1
ATOM 1532 N N . ILE B 1 113 ? 18.046 16.108 13.652 1.00 12.38 112 ILE B N 1
ATOM 1533 C CA . ILE B 1 113 ? 17.873 14.675 13.417 1.00 13.51 112 ILE B CA 1
ATOM 1534 C C . ILE B 1 113 ? 17.506 14.416 11.956 1.00 13.42 112 ILE B C 1
ATOM 1535 O O . ILE B 1 113 ? 16.632 15.088 11.404 1.00 14.77 112 ILE B O 1
ATOM 1540 N N . ARG B 1 114 ? 18.180 13.455 11.329 1.00 11.93 113 ARG B N 1
ATOM 1541 C CA . ARG B 1 114 ? 17.809 13.007 9.982 1.00 13.75 113 ARG B CA 1
ATOM 1542 C C . ARG B 1 114 ? 16.736 11.917 10.095 1.00 12.63 113 ARG B C 1
ATOM 1543 O O . ARG B 1 114 ? 16.972 10.869 10.704 1.00 14.03 113 ARG B O 1
ATOM 1551 N N . VAL B 1 115 ? 15.561 12.172 9.520 1.00 11.97 114 VAL B N 1
ATOM 1552 C CA . VAL B 1 115 ? 14.417 11.250 9.633 1.00 11.63 114 VAL B CA 1
ATOM 1553 C C . VAL B 1 115 ? 14.751 9.852 9.098 1.00 13.72 114 VAL B C 1
ATOM 1554 O O . VAL B 1 115 ? 14.459 8.849 9.746 1.00 14.11 114 VAL B O 1
ATOM 1558 N N . ARG B 1 116 ? 15.396 9.806 7.935 1.00 14.64 115 ARG B N 1
ATOM 1559 C CA . ARG B 1 116 ? 15.687 8.553 7.230 1.00 14.98 115 ARG B CA 1
ATOM 1560 C C . ARG B 1 116 ? 16.545 7.558 8.025 1.00 15.85 115 ARG B C 1
ATOM 1561 O O . ARG B 1 116 ? 16.350 6.345 7.916 1.00 15.63 115 ARG B O 1
ATOM 1569 N N . THR B 1 117 ? 17.479 8.074 8.823 1.00 15.58 116 THR B N 1
ATOM 1570 C CA . THR B 1 117 ? 18.499 7.248 9.473 1.00 18.06 116 THR B CA 1
ATOM 1571 C C . THR B 1 117 ? 18.490 7.336 10.999 1.00 19.08 116 THR B C 1
ATOM 1572 O O . THR B 1 117 ? 19.082 6.494 11.684 1.00 19.95 116 THR B O 1
ATOM 1576 N N . GLY B 1 118 ? 17.841 8.364 11.534 1.00 17.55 117 GLY B N 1
ATOM 1577 C CA . GLY B 1 118 ? 17.885 8.619 12.968 1.00 19.20 117 GLY B CA 1
ATOM 1578 C C . GLY B 1 118 ? 19.204 9.239 13.406 1.00 18.93 117 GLY B C 1
ATOM 1579 O O . GLY B 1 118 ? 19.432 9.422 14.602 1.00 22.02 117 GLY B O 1
ATOM 1580 N N . GLU B 1 119 ? 20.069 9.563 12.441 1.00 19.53 118 GLU B N 1
ATOM 1581 C CA . GLU B 1 119 ? 21.331 10.249 12.725 1.00 18.52 118 GLU B CA 1
ATOM 1582 C C . GLU B 1 119 ? 21.056 11.584 13.394 1.00 20.29 118 GLU B C 1
ATOM 1583 O O . GLU B 1 119 ? 20.080 12.261 13.071 1.00 18.31 118 GLU B O 1
ATOM 1589 N N . ARG B 1 120 ? 21.933 11.956 14.316 1.00 18.63 119 ARG B N 1
ATOM 1590 C CA . ARG B 1 120 ? 21.699 13.087 15.189 1.00 20.88 119 ARG B CA 1
ATOM 1591 C C . ARG B 1 120 ? 22.972 13.911 15.337 1.00 22.70 119 ARG B C 1
ATOM 1592 O O . ARG B 1 120 ? 24.056 13.351 15.497 1.00 24.42 119 ARG B O 1
ATOM 1600 N N . GLY B 1 121 ? 22.839 15.234 15.278 1.00 21.49 120 GLY B N 1
ATOM 1601 C CA . GLY B 1 121 ? 23.984 16.132 15.420 1.00 24.59 120 GLY B CA 1
ATOM 1602 C C . GLY B 1 121 ? 24.703 16.418 14.114 1.00 26.37 120 GLY B C 1
ATOM 1603 O O . GLY B 1 121 ? 24.066 16.680 13.094 1.00 25.18 120 GLY B O 1
ATOM 1604 N N . GLU B 1 122 ? 26.036 16.372 14.150 1.00 28.54 121 GLU B N 1
ATOM 1605 C CA . GLU B 1 122 ? 26.868 16.678 12.980 1.00 32.25 121 GLU B CA 1
ATOM 1606 C C . GLU B 1 122 ? 26.615 15.738 11.801 1.00 32.26 121 GLU B C 1
ATOM 1607 O O . GLU B 1 122 ? 26.684 16.152 10.643 1.00 32.76 121 GLU B O 1
ATOM 1613 N N . LYS B 1 123 ? 26.300 14.480 12.106 1.00 33.44 122 LYS B N 1
ATOM 1614 C CA . LYS B 1 123 ? 25.946 13.488 11.086 1.00 33.15 122 LYS B CA 1
ATOM 1615 C C . LYS B 1 123 ? 24.589 13.762 10.426 1.00 31.73 122 LYS B C 1
ATOM 1616 O O . LYS B 1 123 ? 24.232 13.108 9.443 1.00 30.62 122 LYS B O 1
ATOM 1622 N N . ALA B 1 124 ? 23.847 14.731 10.963 1.00 29.09 123 ALA B N 1
ATOM 1623 C CA . ALA B 1 124 ? 22.473 14.994 10.528 1.00 26.59 123 ALA B CA 1
ATOM 1624 C C . ALA B 1 124 ? 22.259 16.363 9.879 1.00 24.39 123 ALA B C 1
ATOM 1625 O O . ALA B 1 124 ? 21.216 16.602 9.272 1.00 21.39 123 ALA B O 1
ATOM 1627 N N . GLU B 1 125 ? 23.231 17.260 10.006 1.00 23.72 124 GLU B N 1
ATOM 1628 C CA . GLU B 1 125 ? 23.017 18.644 9.584 1.00 25.61 124 GLU B CA 1
ATOM 1629 C C . GLU B 1 125 ? 23.110 18.882 8.070 1.00 23.36 124 GLU B C 1
ATOM 1630 O O . GLU B 1 125 ? 22.375 19.705 7.531 1.00 20.01 124 GLU B O 1
ATOM 1636 N N . LYS B 1 126 ? 23.990 18.153 7.385 1.00 24.52 125 LYS B N 1
ATOM 1637 C CA . LYS B 1 126 ? 24.180 18.349 5.946 1.00 25.24 125 LYS B CA 1
ATOM 1638 C C . LYS B 1 126 ? 22.986 17.836 5.143 1.00 24.35 125 LYS B C 1
ATOM 1639 O O . LYS B 1 126 ? 22.400 16.804 5.475 1.00 20.87 125 LYS B O 1
ATOM 1645 N N . MET B 1 127 ? 22.617 18.577 4.102 1.00 24.61 126 MET B N 1
ATOM 1646 C CA . MET B 1 127 ? 21.525 18.170 3.221 1.00 27.28 126 MET B CA 1
ATOM 1647 C C . MET B 1 127 ? 22.021 17.111 2.241 1.00 26.55 126 MET B C 1
ATOM 1648 O O . MET B 1 127 ? 23.032 17.306 1.565 1.00 29.04 126 MET B O 1
ATOM 1653 N N . THR B 1 128 ? 21.317 15.983 2.189 1.00 25.56 127 THR B N 1
ATOM 1654 C CA . THR B 1 128 ? 21.712 14.854 1.342 1.00 25.78 127 THR B CA 1
ATOM 1655 C C . THR B 1 128 ? 20.620 14.493 0.336 1.00 23.20 127 THR B C 1
ATOM 1656 O O . THR B 1 128 ? 20.507 13.342 -0.091 1.00 22.45 127 THR B O 1
ATOM 1660 N N . GLY B 1 129 ? 19.810 15.481 -0.035 1.00 23.00 128 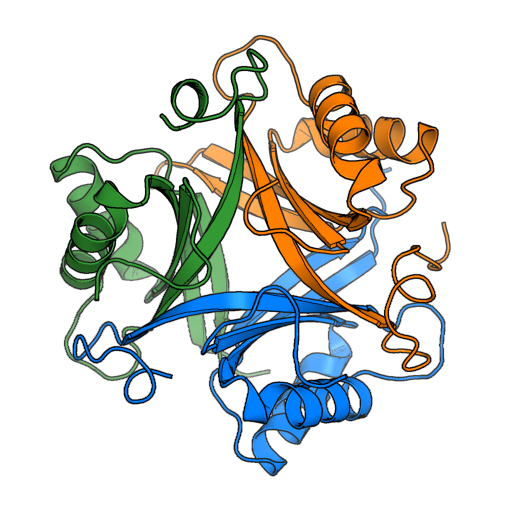GLY B N 1
ATOM 1661 C CA . GLY B 1 129 ? 18.811 15.294 -1.082 1.00 23.49 128 GLY B CA 1
ATOM 1662 C C . GLY B 1 129 ? 19.468 15.404 -2.447 1.00 24.60 128 GLY B C 1
ATOM 1663 O O . GLY B 1 129 ? 20.555 15.975 -2.571 1.00 24.80 128 GLY B O 1
ATOM 1664 N N . ASP B 1 130 ? 18.817 14.845 -3.465 1.00 27.25 129 ASP B N 1
ATOM 1665 C CA . ASP B 1 130 ? 19.257 14.981 -4.857 1.00 30.86 129 ASP B CA 1
ATOM 1666 C C . ASP B 1 130 ? 19.286 16.452 -5.273 1.00 33.91 129 ASP B C 1
ATOM 1667 O O . ASP B 1 130 ? 18.495 17.253 -4.769 1.00 33.16 129 ASP B O 1
ATOM 1672 N N . MET B 1 131 ? 20.187 16.807 -6.190 1.00 37.49 130 MET B N 1
ATOM 1673 C CA . MET B 1 131 ? 20.267 18.187 -6.678 1.00 43.46 130 MET B CA 1
ATOM 1674 C C . MET B 1 131 ? 19.067 18.552 -7.554 1.00 43.66 130 MET B C 1
ATOM 1675 O O . MET B 1 131 ? 18.358 17.676 -8.053 1.00 46.01 130 MET B O 1
ATOM 1680 N N . SER C 1 4 ? 7.599 34.526 35.650 1.00 33.93 3 SER C N 1
ATOM 1681 C CA . SER C 1 4 ? 8.844 35.343 35.749 1.00 33.57 3 SER C CA 1
ATOM 1682 C C . SER C 1 4 ? 9.288 35.890 34.396 1.00 33.66 3 SER C C 1
ATOM 1683 O O . SER C 1 4 ? 9.293 35.177 33.390 1.00 35.18 3 SER C O 1
ATOM 1686 N N . SER C 1 5 ? 9.670 37.164 34.398 1.00 31.54 4 SER C N 1
ATOM 1687 C CA . SER C 1 5 ? 10.137 37.867 33.209 1.00 28.93 4 SER C CA 1
ATOM 1688 C C . SER C 1 5 ? 11.567 37.485 32.824 1.00 27.10 4 SER C C 1
ATOM 1689 O O . SER C 1 5 ? 12.021 37.794 31.720 1.00 27.40 4 SER C O 1
ATOM 1692 N N . ASP C 1 6 ? 12.280 36.834 33.740 1.00 25.84 5 ASP C N 1
ATOM 1693 C CA . ASP C 1 6 ? 13.632 36.363 33.461 1.00 25.78 5 ASP C CA 1
ATOM 1694 C C . ASP C 1 6 ? 13.559 35.018 32.738 1.00 23.50 5 ASP C C 1
ATOM 1695 O O . ASP C 1 6 ? 13.818 33.964 33.323 1.00 23.23 5 ASP C O 1
ATOM 1700 N N . TYR C 1 7 ? 13.199 35.073 31.459 1.00 22.36 6 TYR C N 1
ATOM 1701 C CA . TYR C 1 7 ? 13.011 33.871 30.645 1.00 19.17 6 TYR C CA 1
ATOM 1702 C C . TYR C 1 7 ? 14.270 33.018 30.570 1.00 18.53 6 TYR C C 1
ATOM 1703 O O . TYR C 1 7 ? 15.385 33.540 30.546 1.00 16.98 6 TYR C O 1
ATOM 1712 N N . ILE C 1 8 ? 14.070 31.703 30.563 1.00 17.35 7 ILE C N 1
ATOM 1713 C CA . ILE C 1 8 ? 15.132 30.733 30.319 1.00 17.86 7 ILE C CA 1
ATOM 1714 C C . ILE C 1 8 ? 14.815 30.040 28.990 1.00 16.43 7 ILE C C 1
ATOM 1715 O O . ILE C 1 8 ? 13.690 29.584 28.795 1.00 18.12 7 ILE C O 1
ATOM 1720 N N . PRO C 1 9 ? 15.787 29.978 28.060 1.00 16.30 8 PRO C N 1
ATOM 1721 C CA . PRO C 1 9 ? 17.146 30.527 28.107 1.00 15.46 8 PRO C CA 1
ATOM 1722 C C . PRO C 1 9 ? 17.176 32.054 28.069 1.00 15.12 8 PRO C C 1
ATOM 1723 O O . PRO C 1 9 ? 16.319 32.681 27.447 1.00 14.20 8 PRO C O 1
ATOM 1727 N N . ASP C 1 10 ? 18.165 32.635 28.738 1.00 16.07 9 ASP C N 1
ATOM 1728 C CA . ASP C 1 10 ? 18.377 34.073 28.704 1.00 16.37 9 ASP C CA 1
ATOM 1729 C C . ASP C 1 10 ? 18.879 34.483 27.326 1.00 13.97 9 ASP C C 1
ATOM 1730 O O . ASP C 1 10 ? 19.730 33.813 26.737 1.00 14.26 9 ASP C O 1
ATOM 1735 N N . SER C 1 11 ? 18.344 35.590 26.826 1.00 15.10 10 SER C N 1
ATOM 1736 C CA . SER C 1 11 ? 18.695 36.103 25.508 1.00 14.67 10 SER C CA 1
ATOM 1737 C C . SER C 1 11 ? 18.376 37.594 25.453 1.00 15.96 10 SER C C 1
ATOM 1738 O O . SER C 1 11 ? 17.529 38.078 26.209 1.00 14.93 10 SER C O 1
ATOM 1741 N N . LYS C 1 12 ? 19.061 38.325 24.571 1.00 14.78 11 LYS C N 1
ATOM 1742 C CA . LYS C 1 12 ? 18.769 39.743 24.379 1.00 15.81 11 LYS C CA 1
ATOM 1743 C C . LYS C 1 12 ? 17.435 39.925 23.655 1.00 14.24 11 LYS C C 1
ATOM 1744 O O . LYS C 1 12 ? 16.674 40.852 23.955 1.00 10.96 11 LYS C O 1
ATOM 1750 N N . PHE C 1 13 ? 17.164 39.030 22.707 1.00 12.51 12 PHE C N 1
ATOM 1751 C CA . PHE C 1 13 ? 15.949 39.094 21.901 1.00 13.32 12 PHE C CA 1
ATOM 1752 C C . PHE C 1 13 ? 15.133 37.818 22.023 1.00 12.33 12 PHE C C 1
ATOM 1753 O O . PHE C 1 13 ? 15.664 36.759 22.352 1.00 12.93 12 PHE C O 1
ATOM 1761 N N . TYR C 1 14 ? 13.838 37.936 21.755 1.00 11.95 13 TYR C N 1
ATOM 1762 C CA . TYR C 1 14 ? 12.938 36.797 21.737 1.00 12.70 13 TYR C CA 1
ATOM 1763 C C . TYR C 1 14 ? 11.977 36.931 20.581 1.00 13.22 13 TYR C C 1
ATOM 1764 O O . TYR C 1 14 ? 11.557 38.037 20.240 1.00 14.82 13 TYR C O 1
ATOM 1773 N N . LYS C 1 15 ? 11.643 35.798 19.977 1.00 12.69 14 LYS C N 1
ATOM 1774 C CA . LYS C 1 15 ? 10.560 35.746 19.020 1.00 13.37 14 LYS C CA 1
ATOM 1775 C C . LYS C 1 15 ? 9.286 35.405 19.765 1.00 13.27 14 LYS C C 1
ATOM 1776 O O . LYS C 1 15 ? 9.239 34.437 20.527 1.00 14.68 14 LYS C O 1
ATOM 1782 N N . VAL C 1 16 ? 8.265 36.224 19.552 1.00 13.76 15 VAL C N 1
ATOM 1783 C CA . VAL C 1 16 ? 6.937 35.949 20.063 1.00 14.66 15 VAL C CA 1
ATOM 1784 C C . VAL C 1 16 ? 6.149 35.427 18.872 1.00 14.67 15 VAL C C 1
ATOM 1785 O O . VAL C 1 16 ? 5.967 36.130 17.872 1.00 16.04 15 VAL C O 1
ATOM 1789 N N . GLU C 1 17 ? 5.719 34.177 18.987 1.00 13.50 16 GLU C N 1
ATOM 1790 C CA . GLU C 1 17 ? 5.089 33.450 17.903 1.00 15.43 16 GLU C CA 1
ATOM 1791 C C . GLU C 1 17 ? 3.684 33.061 18.331 1.00 15.92 16 GLU C C 1
ATOM 1792 O O . GLU C 1 17 ? 3.510 32.278 19.265 1.00 17.01 16 GLU C O 1
ATOM 1798 N N . ALA C 1 18 ? 2.686 33.620 17.657 1.00 15.07 17 ALA C N 1
ATOM 1799 C CA . ALA C 1 18 ? 1.297 33.382 18.027 1.00 15.95 17 ALA C CA 1
ATOM 1800 C C . ALA C 1 18 ? 0.573 32.644 16.914 1.00 15.71 17 ALA C C 1
ATOM 1801 O O . ALA C 1 18 ? 0.635 33.050 15.758 1.00 17.52 17 ALA C O 1
ATOM 1803 N N . ILE C 1 19 ? -0.105 31.559 17.271 1.00 16.19 18 ILE C N 1
ATOM 1804 C CA . ILE C 1 19 ? -0.956 30.841 16.326 1.00 17.02 18 ILE C CA 1
ATOM 1805 C C . ILE C 1 19 ? -2.384 31.192 16.704 1.00 16.79 18 ILE C C 1
ATOM 1806 O O . ILE C 1 19 ? -2.853 30.799 17.771 1.00 17.80 18 ILE C O 1
ATOM 1811 N N . VAL C 1 20 ? -3.059 31.950 15.847 1.00 17.24 19 VAL C N 1
ATOM 1812 C CA . VAL C 1 20 ? -4.377 32.503 16.186 1.00 19.16 19 VAL C CA 1
ATOM 1813 C C . VAL C 1 20 ? -5.377 32.349 15.040 1.00 19.36 19 VAL C C 1
ATOM 1814 O O . VAL C 1 20 ? -5.029 31.855 13.968 1.00 18.51 19 VAL C O 1
ATOM 1818 N N . ARG C 1 21 ? -6.617 32.777 15.278 1.00 22.16 20 ARG C N 1
ATOM 1819 C CA . ARG C 1 21 ? -7.670 32.750 14.257 1.00 21.86 20 ARG C CA 1
ATOM 1820 C C . ARG C 1 21 ? -7.359 33.723 13.115 1.00 23.77 20 ARG C C 1
ATOM 1821 O O . ARG C 1 21 ? -6.986 34.876 13.365 1.00 24.10 20 ARG C O 1
ATOM 1829 N N . PRO C 1 22 ? -7.510 33.264 11.856 1.00 23.53 21 PRO C N 1
ATOM 1830 C CA . PRO C 1 22 ? -7.192 34.073 10.675 1.00 26.04 21 PRO C CA 1
ATOM 1831 C C . PRO C 1 22 ? -7.881 35.438 10.632 1.00 27.77 21 PRO C C 1
ATOM 1832 O O . PRO C 1 22 ? -7.299 36.399 10.129 1.00 29.05 21 PRO C O 1
ATOM 1836 N N . TRP C 1 23 ? -9.099 35.517 11.162 1.00 29.58 22 TRP C N 1
ATOM 1837 C CA . TRP C 1 23 ? -9.889 36.750 11.113 1.00 31.90 22 TRP C CA 1
ATOM 1838 C C . TRP C 1 23 ? -9.526 37.770 12.203 1.00 33.01 22 TRP C C 1
ATOM 1839 O O . TRP C 1 23 ? -10.041 38.892 12.200 1.00 33.19 22 TRP C O 1
ATOM 1850 N N . ARG C 1 24 ? -8.629 37.385 13.112 1.00 32.78 23 ARG C N 1
ATOM 1851 C CA . ARG C 1 24 ? -8.193 38.263 14.205 1.00 33.41 23 ARG C CA 1
ATOM 1852 C C . ARG C 1 24 ? -6.851 38.954 13.940 1.00 33.64 23 ARG C C 1
ATOM 1853 O O . ARG C 1 24 ? -6.318 39.631 14.823 1.00 33.73 23 ARG C O 1
ATOM 1861 N N . ILE C 1 25 ? -6.317 38.797 12.730 1.00 33.57 24 ILE C N 1
ATOM 1862 C CA . ILE C 1 25 ? -4.979 39.310 12.403 1.00 34.28 24 ILE C CA 1
ATOM 1863 C C . ILE C 1 25 ? -4.887 40.841 12.345 1.00 32.86 24 ILE C C 1
ATOM 1864 O O . ILE C 1 25 ? -3.921 41.423 12.843 1.00 30.35 24 ILE C O 1
ATOM 1869 N N . GLN C 1 26 ? -5.890 41.484 11.748 1.00 31.83 25 GLN C N 1
ATOM 1870 C CA . GLN C 1 26 ? -5.924 42.946 11.672 1.00 31.75 25 GLN C CA 1
ATOM 1871 C C . GLN C 1 26 ? -6.079 43.544 13.069 1.00 28.91 25 GLN C C 1
ATOM 1872 O O . GLN C 1 26 ? -5.483 44.576 13.373 1.00 26.71 25 GLN C O 1
ATOM 1878 N N . GLN C 1 27 ? -6.872 42.874 13.906 1.00 27.37 26 GLN C N 1
ATOM 1879 C CA . GLN C 1 27 ? -7.090 43.278 15.291 1.00 28.86 26 GLN C CA 1
ATOM 1880 C C . GLN C 1 27 ? -5.798 43.202 16.110 1.00 28.50 26 GLN C C 1
ATOM 1881 O O . GLN C 1 27 ? -5.503 44.107 16.900 1.00 27.01 26 GLN C O 1
ATOM 1887 N N . VAL C 1 28 ? -5.030 42.131 15.908 1.00 26.63 27 VAL C N 1
ATOM 1888 C CA . VAL C 1 28 ? -3.748 41.954 16.601 1.00 25.45 27 VAL C CA 1
ATOM 1889 C C . VAL C 1 28 ? -2.718 42.973 16.122 1.00 24.96 27 VAL C C 1
ATOM 1890 O O . VAL C 1 2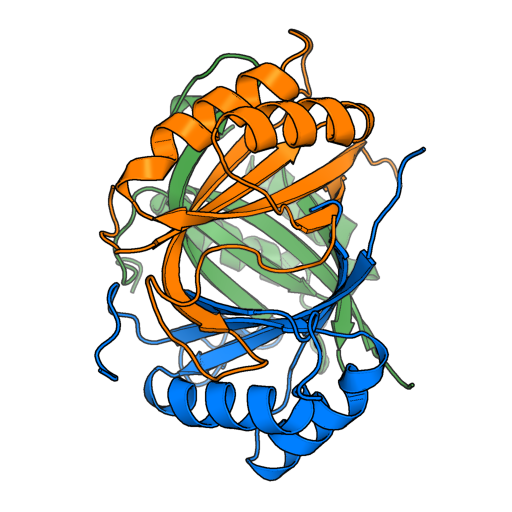8 ? -2.036 43.600 16.938 1.00 23.96 27 VAL C O 1
ATOM 1894 N N . SER C 1 29 ? -2.619 43.139 14.804 1.00 23.03 28 SER C N 1
ATOM 1895 C CA . SER C 1 29 ? -1.704 44.108 14.202 1.00 25.96 28 SER C CA 1
ATOM 1896 C C . SER C 1 29 ? -1.984 45.533 14.682 1.00 25.55 28 SER C C 1
ATOM 1897 O O . SER C 1 29 ? -1.055 46.263 15.036 1.00 24.69 28 SER C O 1
ATOM 1900 N N . SER C 1 30 ? -3.263 45.913 14.689 1.00 25.39 29 SER C N 1
ATOM 1901 C CA . SER C 1 30 ? -3.686 47.239 15.148 1.00 26.42 29 SER C CA 1
ATOM 1902 C C . SER C 1 30 ? -3.336 47.462 16.610 1.00 23.90 29 SER C C 1
ATOM 1903 O O . SER C 1 30 ? -2.800 48.509 16.969 1.00 26.12 29 SER C O 1
ATOM 1906 N N . ALA C 1 31 ? -3.641 46.469 17.442 1.00 23.03 30 ALA C N 1
ATOM 1907 C CA . ALA C 1 31 ? -3.322 46.517 18.865 1.00 22.35 30 ALA C CA 1
ATOM 1908 C C . ALA C 1 31 ? -1.814 46.660 19.093 1.00 22.60 30 ALA C C 1
ATOM 1909 O O . ALA C 1 31 ? -1.382 47.435 19.950 1.00 19.55 30 ALA C O 1
ATOM 1911 N N . LEU C 1 32 ? -1.020 45.928 18.311 1.00 19.57 31 LEU C N 1
ATOM 1912 C CA . LEU C 1 32 ? 0.443 46.025 18.383 1.00 20.54 31 LEU C CA 1
ATOM 1913 C C . LEU C 1 32 ? 0.959 47.386 17.921 1.00 20.78 31 LEU C C 1
ATOM 1914 O O . LEU C 1 32 ? 1.911 47.923 18.493 1.00 20.32 31 LEU C O 1
ATOM 1919 N N . LEU C 1 33 ? 0.327 47.942 16.889 1.00 22.29 32 LEU C N 1
ATOM 1920 C CA . LEU C 1 33 ? 0.653 49.288 16.416 1.00 24.26 32 LEU C CA 1
ATOM 1921 C C . LEU C 1 33 ? 0.395 50.335 17.507 1.00 23.57 32 LEU C C 1
ATOM 1922 O O . LEU C 1 33 ? 1.166 51.286 17.655 1.00 22.99 32 LEU C O 1
ATOM 1927 N N . LYS C 1 34 ? -0.682 50.143 18.270 1.00 22.16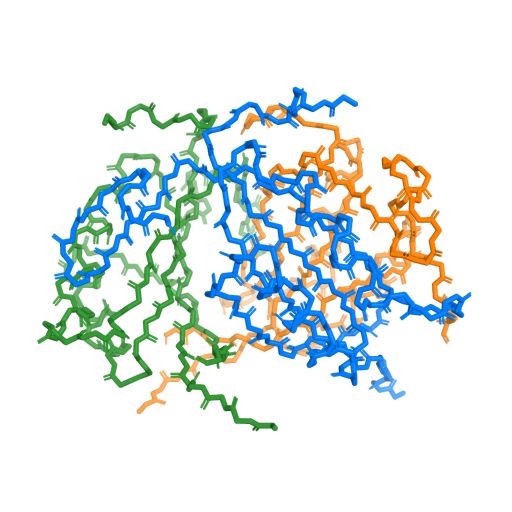 33 LYS C N 1
ATOM 1928 C CA . LYS C 1 34 ? -1.058 51.057 19.355 1.00 24.26 33 LYS C CA 1
ATOM 1929 C C . LYS C 1 34 ? -0.016 51.155 20.474 1.00 24.85 33 LYS C C 1
ATOM 1930 O O . LYS C 1 34 ? 0.035 52.165 21.181 1.00 26.29 33 LYS C O 1
ATOM 1936 N N . ILE C 1 35 ? 0.802 50.113 20.636 1.00 24.65 34 ILE C N 1
ATOM 1937 C CA . ILE C 1 35 ? 1.922 50.153 21.594 1.00 24.21 34 ILE C CA 1
ATOM 1938 C C . ILE C 1 35 ? 3.267 50.393 20.904 1.00 23.92 34 ILE C C 1
ATOM 1939 O O . ILE C 1 35 ? 4.329 50.290 21.527 1.00 26.10 34 ILE C O 1
ATOM 1944 N N . GLY C 1 36 ? 3.207 50.733 19.619 1.00 22.46 35 GLY C N 1
ATOM 1945 C CA . GLY C 1 36 ? 4.379 51.146 18.858 1.00 23.47 35 GLY C CA 1
ATOM 1946 C C . GLY C 1 36 ? 5.209 50.020 18.270 1.00 25.03 35 GLY C C 1
ATOM 1947 O O . GLY C 1 36 ? 6.382 50.213 17.953 1.00 25.92 35 GLY C O 1
ATOM 1948 N N . ILE C 1 37 ? 4.608 48.844 18.123 1.00 25.31 36 ILE C N 1
ATOM 1949 C CA . ILE C 1 37 ? 5.314 47.707 17.536 1.00 27.28 36 ILE C CA 1
ATOM 1950 C C . ILE C 1 37 ? 4.853 47.436 16.102 1.00 28.17 36 ILE C C 1
ATOM 1951 O O . ILE C 1 37 ? 3.663 47.244 15.839 1.00 28.27 36 ILE C O 1
ATOM 1956 N N . ARG C 1 38 ? 5.823 47.454 15.191 1.00 29.02 37 ARG C N 1
ATOM 1957 C CA . ARG C 1 38 ? 5.611 47.195 13.774 1.00 31.94 37 ARG C CA 1
ATOM 1958 C C . ARG C 1 38 ? 6.486 46.026 13.339 1.00 30.17 37 ARG C C 1
ATOM 1959 O O . ARG C 1 38 ? 7.356 45.575 14.089 1.00 30.67 37 ARG C O 1
ATOM 1967 N N . GLY C 1 39 ? 6.258 45.544 12.122 1.00 29.38 38 GLY C N 1
ATOM 1968 C CA . GLY C 1 39 ? 7.121 44.526 11.530 1.00 28.49 38 GLY C CA 1
ATOM 1969 C C . GLY C 1 39 ? 6.712 43.098 11.836 1.00 25.87 38 GLY C C 1
ATOM 1970 O O . GLY C 1 39 ? 7.532 42.185 11.751 1.00 26.70 38 GLY C O 1
ATOM 1971 N N . VAL C 1 40 ? 5.443 42.909 12.190 1.00 22.19 39 VAL C N 1
ATOM 1972 C CA . VAL C 1 40 ? 4.877 41.579 12.382 1.00 20.57 39 VAL C CA 1
ATOM 1973 C C . VAL C 1 40 ? 4.852 40.861 11.041 1.00 20.07 39 VAL C C 1
ATOM 1974 O O . VAL C 1 40 ? 4.469 41.452 10.029 1.00 20.33 39 VAL C O 1
ATOM 1978 N N . THR C 1 41 ? 5.294 39.606 11.030 1.00 19.35 40 THR C N 1
ATOM 1979 C CA . THR C 1 41 ? 5.183 38.775 9.836 1.00 19.55 40 THR C CA 1
ATOM 1980 C C . THR C 1 41 ? 4.110 37.718 10.062 1.00 18.69 40 THR C C 1
ATOM 1981 O O . THR C 1 41 ? 3.997 37.148 11.152 1.00 16.22 40 THR C O 1
ATOM 1985 N N . VAL C 1 42 ? 3.315 37.475 9.026 1.00 17.17 41 VAL C N 1
ATOM 1986 C CA . VAL C 1 42 ? 2.178 36.563 9.112 1.00 17.55 41 VAL C CA 1
ATOM 1987 C C . VAL C 1 42 ? 2.272 35.471 8.047 1.00 15.87 41 VAL C C 1
ATOM 1988 O O . VAL C 1 42 ? 2.731 35.718 6.938 1.00 14.00 41 VAL C O 1
ATOM 1992 N N . SER C 1 43 ? 1.849 34.262 8.403 1.00 16.04 42 SER C N 1
ATOM 1993 C CA . SER C 1 43 ? 1.780 33.159 7.447 1.00 17.09 42 SER C CA 1
ATOM 1994 C C . SER C 1 43 ? 0.641 32.214 7.790 1.00 17.28 42 SER C C 1
ATOM 1995 O O . SER C 1 43 ? 0.228 32.104 8.951 1.00 17.43 42 SER C O 1
ATOM 1998 N N . ASP C 1 44 ? 0.126 31.545 6.766 1.00 17.04 43 ASP C N 1
ATOM 1999 C CA . ASP C 1 44 ? -0.992 30.637 6.937 1.00 17.37 43 ASP C CA 1
ATOM 2000 C C . ASP C 1 44 ? -0.495 29.281 7.388 1.00 17.05 43 ASP C C 1
ATOM 2001 O O . ASP C 1 44 ? 0.429 28.719 6.802 1.00 17.41 43 ASP C O 1
ATOM 2006 N N . VAL C 1 45 ? -1.095 28.777 8.458 1.00 15.81 44 VAL C N 1
ATOM 2007 C CA . VAL C 1 45 ? -0.793 27.440 8.948 1.00 15.86 44 VAL C CA 1
ATOM 2008 C C . VAL C 1 45 ? -2.113 26.699 9.134 1.00 15.29 44 VAL C C 1
ATOM 2009 O O . VAL C 1 45 ? -3.184 27.277 8.941 1.00 16.88 44 VAL C O 1
ATOM 2013 N N . ARG C 1 46 ? -2.043 25.425 9.493 1.00 15.46 45 ARG C N 1
ATOM 2014 C CA . ARG C 1 46 ? -3.253 24.658 9.754 1.00 16.64 45 ARG C CA 1
ATOM 2015 C C . ARG C 1 46 ? -3.062 23.639 10.872 1.00 17.32 45 ARG C C 1
ATOM 2016 O O . ARG C 1 46 ? -1.989 23.041 11.016 1.00 18.26 45 ARG C O 1
ATOM 2024 N N . GLY C 1 47 ? -4.105 23.476 11.677 1.00 15.59 46 GLY C N 1
ATOM 2025 C CA . GLY C 1 47 ? -4.121 22.476 12.735 1.00 18.98 46 GLY C CA 1
ATOM 2026 C C . GLY C 1 47 ? -5.119 21.388 12.391 1.00 22.02 46 GLY C C 1
ATOM 2027 O O . GLY C 1 47 ? -5.769 21.445 11.345 1.00 20.33 46 GLY C O 1
ATOM 2028 N N . PHE C 1 48 ? -5.243 20.399 13.271 1.00 25.72 47 PHE C N 1
ATOM 2029 C CA . PHE C 1 48 ? -6.147 19.272 13.040 1.00 29.33 47 PHE C CA 1
ATOM 2030 C C . PHE C 1 48 ? -7.442 19.404 13.840 1.00 30.20 47 PHE C C 1
ATOM 2031 O O . PHE C 1 48 ? -7.575 20.282 14.699 1.00 33.48 47 PHE C O 1
ATOM 2039 N N . ASP C 1 66 ? -8.077 14.490 5.235 1.00 27.53 65 ASP C N 1
ATOM 2040 C CA . ASP C 1 66 ? -7.502 15.780 4.854 1.00 27.29 65 ASP C CA 1
ATOM 2041 C C . ASP C 1 66 ? -8.271 16.964 5.461 1.00 25.94 65 ASP C C 1
ATOM 2042 O O . ASP C 1 66 ? -8.405 18.013 4.827 1.00 23.55 65 ASP C O 1
ATOM 2047 N N . LYS C 1 67 ? -8.759 16.791 6.691 1.00 23.92 66 LYS C N 1
ATOM 2048 C CA . LYS C 1 67 ? -9.513 17.834 7.395 1.00 24.65 66 LYS C CA 1
ATOM 2049 C C . LYS C 1 67 ? -8.613 18.659 8.316 1.00 22.59 66 LYS C C 1
ATOM 2050 O O . LYS C 1 67 ? -7.877 18.103 9.134 1.00 21.78 66 LYS C O 1
ATOM 2056 N N . PHE C 1 68 ? -8.682 19.982 8.169 1.00 19.25 67 PHE C N 1
ATOM 2057 C CA . PHE C 1 68 ? -7.833 20.915 8.918 1.00 18.16 67 PHE C CA 1
ATOM 2058 C C . PHE C 1 68 ? -8.625 22.111 9.455 1.00 17.83 67 PHE C C 1
ATOM 2059 O O . PHE C 1 68 ? -9.747 22.376 9.015 1.00 16.55 67 PHE C O 1
ATOM 2067 N N . VAL C 1 69 ? -8.023 22.825 10.405 1.00 17.80 68 VAL C N 1
ATOM 2068 C CA . VAL C 1 69 ? -8.524 24.112 10.879 1.00 17.44 68 VAL C CA 1
ATOM 2069 C C . VAL C 1 69 ? -7.535 25.188 10.438 1.00 16.56 68 VAL C C 1
ATOM 2070 O O . VAL C 1 69 ? -6.339 25.095 10.736 1.00 16.46 68 VAL C O 1
ATOM 2074 N N . ALA C 1 70 ? -8.024 26.196 9.718 1.00 15.40 69 ALA C N 1
ATOM 2075 C CA . ALA C 1 70 ? -7.174 27.298 9.264 1.00 16.69 69 ALA C CA 1
ATOM 2076 C C . ALA C 1 70 ? -6.774 28.192 10.436 1.00 17.10 69 ALA C C 1
ATOM 2077 O O . ALA C 1 70 ? -7.609 28.565 11.262 1.00 18.82 69 ALA C O 1
ATOM 2079 N N . LYS C 1 71 ? -5.484 28.497 10.515 1.00 15.99 70 LYS C N 1
ATOM 2080 C CA . LYS C 1 71 ? -4.944 29.387 11.542 1.00 16.52 70 LYS C CA 1
ATOM 2081 C C . LYS C 1 71 ? -3.921 30.302 10.899 1.00 15.74 70 LYS C C 1
ATOM 2082 O O . LYS C 1 71 ? -3.504 30.076 9.765 1.00 12.18 70 LYS C O 1
ATOM 2088 N N . VAL C 1 72 ? -3.511 31.336 11.621 1.00 15.55 71 VAL C N 1
ATOM 2089 C CA . VAL C 1 72 ? -2.442 32.185 11.137 1.00 17.48 71 VAL C CA 1
ATOM 2090 C C . VAL C 1 72 ? -1.346 32.278 12.194 1.00 17.34 71 VAL C C 1
ATOM 2091 O O . VAL C 1 72 ? -1.627 32.486 13.380 1.00 17.20 71 VAL C O 1
ATOM 2095 N N . LYS C 1 73 ? -0.104 32.094 11.754 1.00 15.81 72 LYS C N 1
ATOM 2096 C CA . LYS C 1 73 ? 1.053 32.295 12.615 1.00 16.31 72 LYS C CA 1
ATOM 2097 C C . LYS C 1 73 ? 1.540 33.727 12.463 1.00 16.65 72 LYS C C 1
ATOM 2098 O O . LYS C 1 73 ? 1.834 34.174 11.354 1.00 17.34 72 LYS C O 1
ATOM 2104 N N . MET C 1 74 ? 1.611 34.442 13.582 1.00 15.63 73 MET C N 1
ATOM 2105 C CA . MET C 1 74 ? 2.133 35.804 13.595 1.00 18.86 73 MET C CA 1
ATOM 2106 C C . MET C 1 74 ? 3.450 35.806 14.361 1.00 18.40 73 MET C C 1
ATOM 2107 O O . MET C 1 74 ? 3.528 35.278 15.474 1.00 19.71 73 MET C O 1
ATOM 2112 N N . GLU C 1 75 ? 4.487 36.375 13.754 1.00 15.92 74 GLU C N 1
ATOM 2113 C CA . GLU C 1 75 ? 5.818 36.360 14.357 1.00 16.53 74 GLU C CA 1
ATOM 2114 C C . GLU C 1 75 ? 6.342 37.770 14.523 1.00 16.18 74 GLU C C 1
ATOM 2115 O O . GLU C 1 75 ? 6.276 38.574 13.595 1.00 15.21 74 GLU C O 1
ATOM 2121 N N . ILE C 1 76 ? 6.861 38.060 15.711 1.00 16.05 75 ILE C N 1
ATOM 2122 C CA . ILE C 1 76 ? 7.474 39.349 15.989 1.00 19.07 75 ILE C CA 1
ATOM 2123 C C . ILE C 1 76 ? 8.689 39.114 16.886 1.00 16.52 75 ILE C C 1
ATOM 2124 O O . ILE C 1 76 ? 8.597 38.424 17.899 1.00 17.73 75 ILE C O 1
ATOM 2129 N N . VAL C 1 77 ? 9.833 39.654 16.481 1.00 13.74 76 VAL C N 1
ATOM 2130 C CA . VAL C 1 77 ? 11.053 39.539 17.275 1.00 12.47 76 VAL C CA 1
ATOM 2131 C C . VAL C 1 77 ? 11.301 40.863 17.981 1.00 14.19 76 VAL C C 1
ATOM 2132 O O . VAL C 1 77 ? 11.339 41.920 17.347 1.00 13.03 76 VAL C O 1
ATOM 2136 N N . VAL C 1 78 ? 11.450 40.795 19.302 1.00 13.34 77 VAL C N 1
ATOM 2137 C CA . VAL C 1 78 ? 11.556 41.985 20.141 1.00 12.40 77 VAL C CA 1
ATOM 2138 C C . VAL C 1 78 ? 12.632 41.797 21.212 1.00 13.09 77 VAL C C 1
ATOM 2139 O O . VAL C 1 78 ? 13.145 40.690 21.391 1.00 10.68 77 VAL C O 1
ATOM 2143 N N . LYS C 1 79 ? 12.969 42.882 21.910 1.00 13.08 78 LYS C N 1
ATOM 2144 C CA . LYS C 1 79 ? 13.861 42.826 23.070 1.00 15.76 78 LYS C CA 1
ATOM 2145 C C . LYS C 1 79 ? 13.167 42.097 24.216 1.00 13.52 78 LYS C C 1
ATOM 2146 O O . LYS C 1 79 ? 11.940 42.046 24.275 1.00 10.83 78 LYS C O 1
ATOM 2152 N N . LYS C 1 80 ? 13.962 41.557 25.132 1.00 13.60 79 LYS C N 1
ATOM 2153 C CA . LYS C 1 80 ? 13.446 40.874 26.318 1.00 13.56 79 LYS C CA 1
ATOM 2154 C C . LYS C 1 80 ? 12.423 41.722 27.093 1.00 14.22 79 LYS C C 1
ATOM 2155 O O . LYS C 1 80 ? 11.418 41.197 27.566 1.00 14.93 79 LYS C O 1
ATOM 2161 N N . ASP C 1 81 ? 12.669 43.028 27.194 1.00 14.29 80 ASP C N 1
ATOM 2162 C CA . ASP C 1 81 ? 11.803 43.919 27.979 1.00 14.69 80 ASP C CA 1
ATOM 2163 C C . ASP C 1 81 ? 10.504 44.333 27.271 1.00 15.44 80 ASP C C 1
ATOM 2164 O O . ASP C 1 81 ? 9.678 45.042 27.845 1.00 14.77 80 ASP C O 1
ATOM 2169 N N . GLN C 1 82 ? 10.329 43.888 26.030 1.00 13.28 81 GLN C N 1
ATOM 2170 C CA . GLN C 1 82 ? 9.089 44.148 25.293 1.00 12.39 81 GLN C CA 1
ATOM 2171 C C . GLN C 1 82 ? 8.138 42.954 25.309 1.00 13.57 81 GLN C C 1
ATOM 2172 O O . GLN C 1 82 ? 6.966 43.083 24.947 1.00 13.33 81 GLN C O 1
ATOM 2178 N N . VAL C 1 83 ? 8.646 41.797 25.726 1.00 12.25 82 VAL C N 1
ATOM 2179 C CA . VAL C 1 83 ? 7.921 40.532 25.598 1.00 14.31 82 VAL C CA 1
ATOM 2180 C C . VAL C 1 83 ? 6.539 40.534 26.268 1.00 13.93 82 VAL C C 1
ATOM 2181 O O . VAL C 1 83 ? 5.563 40.124 25.649 1.00 13.63 82 VAL C O 1
ATOM 2185 N N . GLU C 1 84 ? 6.457 41.006 27.512 1.00 14.43 83 GLU C N 1
ATOM 2186 C CA . GLU C 1 84 ? 5.188 40.969 28.256 1.00 14.88 83 GLU C CA 1
ATOM 2187 C C . GLU C 1 84 ? 4.094 41.856 27.650 1.00 14.00 83 GLU C C 1
ATOM 2188 O O . GLU C 1 84 ? 2.935 41.445 27.581 1.00 14.65 83 GLU C O 1
ATOM 2194 N N . SER C 1 85 ? 4.462 43.057 27.205 1.00 15.69 84 SER C N 1
ATOM 2195 C CA . SER C 1 85 ? 3.512 43.932 26.514 1.00 15.59 84 SER C CA 1
ATOM 2196 C C . SER C 1 85 ? 3.024 43.300 25.213 1.00 17.84 84 SER C C 1
ATOM 2197 O O . SER C 1 85 ? 1.852 43.411 24.871 1.00 16.10 84 SER C O 1
ATOM 2200 N N . VAL C 1 86 ? 3.927 42.631 24.499 1.00 16.27 85 VAL C N 1
ATOM 2201 C CA . VAL C 1 86 ? 3.558 41.954 23.254 1.00 17.99 85 VAL C CA 1
ATOM 2202 C C . VAL C 1 86 ? 2.587 40.798 23.515 1.00 16.86 85 VAL C C 1
ATOM 2203 O O . VAL C 1 86 ? 1.565 40.681 22.830 1.00 19.39 85 VAL C O 1
ATOM 2207 N N . ILE C 1 87 ? 2.895 39.965 24.510 1.00 16.86 86 ILE C N 1
ATOM 2208 C CA . ILE C 1 87 ? 2.014 38.855 24.901 1.00 16.38 86 ILE C CA 1
ATOM 2209 C C . ILE C 1 87 ? 0.610 39.384 25.220 1.00 18.96 86 ILE C C 1
ATOM 2210 O O . ILE C 1 87 ? -0.378 38.940 24.627 1.00 17.07 86 ILE C O 1
ATOM 2215 N N . ASN C 1 88 ? 0.538 40.353 26.132 1.00 18.72 87 ASN C N 1
ATOM 2216 C CA . ASN C 1 88 ? -0.738 40.959 26.534 1.00 20.09 87 ASN C CA 1
ATOM 2217 C C . ASN C 1 88 ? -1.535 41.535 25.366 1.00 19.40 87 ASN C C 1
ATOM 2218 O O . ASN C 1 88 ? -2.750 41.358 25.286 1.00 21.91 87 ASN C O 1
ATOM 2223 N N . THR C 1 89 ? -0.834 42.208 24.459 1.00 20.30 88 THR C N 1
ATOM 2224 C CA . THR C 1 89 ? -1.444 42.868 23.310 1.00 21.53 88 THR C CA 1
ATOM 2225 C C . THR C 1 89 ? -1.983 41.862 22.291 1.00 23.04 88 THR C C 1
ATOM 2226 O O . THR C 1 89 ? -3.080 42.041 21.756 1.00 22.24 88 THR C O 1
ATOM 2230 N N . ILE C 1 90 ? -1.220 40.802 22.035 1.00 23.54 89 ILE C N 1
ATOM 2231 C CA . ILE C 1 90 ? -1.675 39.744 21.132 1.00 23.92 89 ILE C CA 1
ATOM 2232 C C . ILE C 1 90 ? -2.957 39.100 21.659 1.00 25.70 89 ILE C C 1
ATOM 2233 O O . ILE C 1 90 ? -3.926 38.965 20.909 1.00 26.09 89 ILE C O 1
ATOM 2238 N N . ILE C 1 91 ? -2.965 38.735 22.943 1.00 27.27 90 ILE C N 1
ATOM 2239 C CA . ILE C 1 91 ? -4.157 38.180 23.600 1.00 29.45 90 ILE C CA 1
ATOM 2240 C C . ILE C 1 91 ? -5.354 39.118 23.425 1.00 30.88 90 ILE C C 1
ATOM 2241 O O . ILE C 1 91 ? -6.433 38.688 23.013 1.00 32.17 90 ILE C O 1
ATOM 2246 N N . GLU C 1 92 ? -5.140 40.400 23.714 1.00 31.53 91 GLU C N 1
ATOM 2247 C CA . GLU C 1 92 ? -6.166 41.436 23.577 1.00 33.81 91 GLU C CA 1
ATOM 2248 C C . GLU C 1 92 ? -6.787 41.455 22.176 1.00 32.29 91 GLU C C 1
ATOM 2249 O O . GLU C 1 92 ? -8.004 41.566 22.031 1.00 32.61 91 GLU C O 1
ATOM 2255 N N . GLY C 1 93 ? -5.947 41.330 21.153 1.00 31.62 92 GLY C N 1
ATOM 2256 C CA . GLY C 1 93 ? -6.411 41.340 19.770 1.00 30.45 92 GLY C CA 1
ATOM 2257 C C . GLY C 1 93 ? -6.971 40.017 19.281 1.00 30.05 92 GLY C C 1
ATOM 2258 O O . GLY C 1 93 ? -7.799 39.996 18.369 1.00 29.93 92 GLY C O 1
ATOM 2259 N N . ALA C 1 94 ? -6.529 38.915 19.890 1.00 29.66 93 ALA C N 1
ATOM 2260 C CA . ALA C 1 94 ? -6.821 37.569 19.377 1.00 30.58 93 ALA C CA 1
ATOM 2261 C C . ALA C 1 94 ? -7.905 36.810 20.142 1.00 30.64 93 ALA C C 1
ATOM 2262 O O . ALA C 1 94 ? -8.549 35.917 19.584 1.00 30.65 93 ALA C O 1
ATOM 2264 N N . ARG C 1 95 ? -8.090 37.151 21.414 1.00 32.36 94 ARG C N 1
ATOM 2265 C CA . ARG C 1 95 ? -9.058 36.466 22.271 1.00 34.09 94 ARG C CA 1
ATOM 2266 C C . ARG C 1 95 ? -10.499 36.709 21.813 1.00 34.17 94 ARG C C 1
ATOM 2267 O O . ARG C 1 95 ? -10.895 37.845 21.546 1.00 34.84 94 ARG C O 1
ATOM 2275 N N . THR C 1 96 ? -11.260 35.623 21.702 1.00 35.51 95 THR C N 1
ATOM 2276 C CA . THR C 1 96 ? -12.695 35.690 21.431 1.00 35.34 95 THR C CA 1
ATOM 2277 C C . THR C 1 96 ? -13.464 35.099 22.611 1.00 37.49 95 THR C C 1
ATOM 2278 O O . THR C 1 96 ? -14.637 35.420 22.824 1.00 38.72 95 THR C O 1
ATOM 2282 N N . GLY C 1 97 ? -12.794 34.230 23.367 1.00 38.14 96 GLY C N 1
ATOM 2283 C CA . GLY C 1 97 ? -13.391 33.575 24.527 1.00 39.57 96 GLY C CA 1
ATOM 2284 C C . GLY C 1 97 ? -13.748 32.121 24.282 1.00 41.32 96 GLY C C 1
ATOM 2285 O O . GLY C 1 97 ? -13.997 31.370 25.228 1.00 42.27 96 GLY C O 1
ATOM 2286 N N . GLU C 1 98 ? -13.769 31.726 23.011 1.00 42.40 97 GLU C N 1
ATOM 2287 C CA . GLU C 1 98 ? -14.119 30.361 22.617 1.00 43.67 97 GLU C CA 1
ATOM 2288 C C . GLU C 1 98 ? -12.893 29.479 22.392 1.00 43.22 97 GLU C C 1
ATOM 2289 O O . GLU C 1 98 ? -11.794 29.982 22.141 1.00 43.67 97 GLU C O 1
ATOM 2295 N N . ILE C 1 99 ? -13.097 28.164 22.493 1.00 42.06 98 ILE C N 1
ATOM 2296 C CA . ILE C 1 99 ? -12.059 27.168 22.215 1.00 40.94 98 ILE C CA 1
ATOM 2297 C C . ILE C 1 99 ? -11.538 27.342 20.788 1.00 39.51 98 ILE C C 1
ATOM 2298 O O . ILE C 1 99 ? -12.321 27.435 19.837 1.00 39.14 98 ILE C O 1
ATOM 2303 N N . GLY C 1 100 ?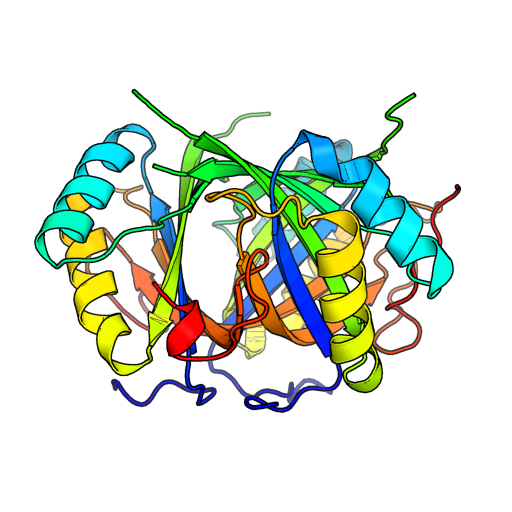 -10.215 27.408 20.657 1.00 36.61 99 GLY C N 1
ATOM 2304 C CA . GLY C 1 100 ? -9.564 27.595 19.364 1.00 32.38 99 GLY C CA 1
ATOM 2305 C C . GLY C 1 100 ? -8.936 28.965 19.174 1.00 29.69 99 GLY C C 1
ATOM 2306 O O . GLY C 1 100 ? -8.544 29.315 18.059 1.00 28.18 99 GLY C O 1
ATOM 2307 N N . ASP C 1 101 ? -8.845 29.741 20.257 1.00 27.76 100 ASP C N 1
ATOM 2308 C CA . ASP C 1 101 ? -8.217 31.070 20.221 1.00 25.83 100 ASP C CA 1
ATOM 2309 C C . ASP C 1 101 ? -6.718 30.995 19.930 1.00 23.54 100 ASP C C 1
ATOM 2310 O O . ASP C 1 101 ? -6.120 31.971 19.476 1.00 22.82 100 ASP C O 1
ATOM 2315 N N . GLY C 1 102 ? -6.124 29.839 20.210 1.00 22.23 101 GLY C N 1
ATOM 2316 C CA . GLY C 1 102 ? -4.725 29.576 19.876 1.00 21.31 101 GLY C CA 1
ATOM 2317 C C . GLY C 1 102 ? -3.769 29.733 21.040 1.00 20.08 101 GLY C C 1
ATOM 2318 O O . GLY C 1 102 ? -4.188 29.839 22.198 1.00 18.01 101 GLY C O 1
ATOM 2319 N N . LYS C 1 103 ? -2.475 29.748 20.721 1.00 19.36 102 LYS C N 1
ATOM 2320 C CA . LYS C 1 103 ? -1.417 29.830 21.723 1.00 20.53 102 LYS C CA 1
ATOM 2321 C C . LYS C 1 103 ? -0.298 30.765 21.275 1.00 19.78 102 LYS C C 1
ATOM 2322 O O . LYS C 1 103 ? -0.158 31.069 20.086 1.00 17.81 102 LYS C O 1
ATOM 2328 N N . ILE C 1 104 ? 0.495 31.211 22.243 1.00 18.24 103 ILE C N 1
ATOM 2329 C CA . ILE C 1 104 ? 1.637 32.076 21.988 1.00 16.46 103 ILE C CA 1
ATOM 2330 C C . ILE C 1 104 ? 2.894 31.384 22.514 1.00 17.57 103 ILE C C 1
ATOM 2331 O O . ILE C 1 104 ? 2.903 30.843 23.626 1.00 16.36 103 ILE C O 1
ATOM 2336 N N . PHE C 1 105 ? 3.946 31.390 21.699 1.00 15.46 104 PHE C N 1
ATOM 2337 C CA . PHE C 1 105 ? 5.217 30.788 22.080 1.00 15.44 104 PHE C CA 1
ATOM 2338 C C . PHE C 1 105 ? 6.290 31.862 22.144 1.00 14.01 104 PHE C C 1
ATOM 2339 O O . PHE C 1 105 ? 6.287 32.797 21.341 1.00 15.42 104 PHE C O 1
ATOM 2347 N N . VAL C 1 106 ? 7.189 31.737 23.114 1.00 13.83 105 VAL C N 1
ATOM 2348 C CA . VAL C 1 106 ? 8.296 32.681 23.274 1.00 14.88 105 VAL C CA 1
ATOM 2349 C C . VAL C 1 106 ? 9.600 31.911 23.113 1.00 14.10 105 VAL C C 1
ATOM 2350 O O . VAL C 1 106 ? 9.865 30.980 23.871 1.00 16.02 105 VAL C O 1
ATOM 2354 N N . LEU C 1 107 ? 10.395 32.290 22.113 1.00 14.04 106 LEU C N 1
ATOM 2355 C CA . LEU C 1 107 ? 11.628 31.577 21.783 1.00 13.76 106 LEU C CA 1
ATOM 2356 C C . LEU C 1 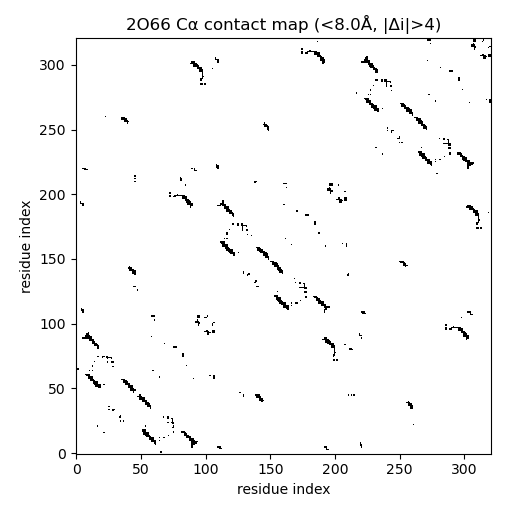107 ? 12.820 32.529 21.777 1.00 13.19 106 LEU C C 1
ATOM 2357 O O . LEU C 1 107 ? 12.727 33.622 21.218 1.00 11.89 106 LEU C O 1
ATOM 2362 N N . PRO C 1 108 ? 13.949 32.111 22.380 1.00 13.11 107 PRO C N 1
ATOM 2363 C CA . PRO C 1 108 ? 15.131 32.973 22.385 1.00 12.42 107 PRO C CA 1
ATOM 2364 C C . PRO C 1 108 ? 15.666 33.205 20.974 1.00 12.96 107 PRO C C 1
ATOM 2365 O O . PRO C 1 108 ? 15.646 32.293 20.142 1.00 13.59 107 PRO C O 1
ATOM 2369 N N . VAL C 1 109 ? 16.099 34.435 20.715 1.00 12.46 108 VAL C N 1
ATOM 2370 C CA . VAL C 1 109 ? 16.723 34.820 19.451 1.00 12.36 108 VAL C CA 1
ATOM 2371 C C . VAL C 1 109 ? 18.090 35.431 19.765 1.00 14.63 108 VAL C C 1
ATOM 2372 O O . VAL C 1 109 ? 18.183 36.448 20.468 1.00 14.15 108 VAL C O 1
ATOM 2376 N N . SER C 1 110 ? 19.138 34.792 19.246 1.00 13.35 109 SER C N 1
ATOM 2377 C CA . SER C 1 110 ? 20.524 35.165 19.533 1.00 16.24 109 SER C CA 1
ATOM 2378 C C . SER C 1 110 ? 20.974 36.454 18.859 1.00 17.89 109 SER C C 1
ATOM 2379 O O . SER C 1 110 ? 21.823 37.167 19.398 1.00 19.06 109 SER C O 1
ATOM 2382 N N . ASP C 1 111 ? 20.436 36.742 17.676 1.00 16.37 110 ASP C N 1
ATOM 2383 C CA . ASP C 1 111 ? 20.766 37.989 16.990 1.00 16.17 110 ASP C CA 1
ATOM 2384 C C . ASP C 1 111 ? 19.739 38.371 15.934 1.00 14.82 110 ASP C C 1
ATOM 2385 O O . ASP C 1 111 ? 18.993 37.527 15.443 1.00 14.28 110 ASP C O 1
ATOM 2390 N N . VAL C 1 112 ? 19.718 39.659 15.606 1.00 14.31 111 VAL C N 1
ATOM 2391 C CA . VAL C 1 112 ? 18.853 40.215 14.575 1.00 13.84 111 VAL C CA 1
ATOM 2392 C C . VAL C 1 112 ? 19.731 41.057 13.658 1.00 13.64 111 VAL C C 1
ATOM 2393 O O . VAL C 1 112 ? 20.543 41.854 14.135 1.00 14.57 111 VAL C O 1
ATOM 2397 N N . ILE C 1 113 ? 19.581 40.860 12.348 1.00 11.90 112 ILE C N 1
ATOM 2398 C CA . ILE C 1 113 ? 20.382 41.583 11.361 1.00 14.09 112 ILE C CA 1
ATOM 2399 C C . ILE C 1 113 ? 19.468 42.213 10.311 1.00 14.38 112 ILE C C 1
ATOM 2400 O O . ILE C 1 113 ? 18.607 41.536 9.745 1.00 13.19 112 ILE C O 1
ATOM 2405 N N . ARG C 1 114 ? 19.644 43.514 10.075 1.00 14.17 113 ARG C N 1
ATOM 2406 C CA . ARG C 1 114 ? 18.928 44.203 9.007 1.00 14.36 113 ARG C CA 1
ATOM 2407 C C . ARG C 1 114 ? 19.682 43.962 7.711 1.00 13.37 113 ARG C C 1
ATOM 2408 O O . ARG C 1 114 ? 20.872 44.282 7.606 1.00 13.84 113 ARG C O 1
ATOM 2416 N N . VAL C 1 115 ? 18.991 43.378 6.738 1.00 11.76 114 VAL C N 1
ATOM 2417 C CA . VAL C 1 115 ? 19.607 42.986 5.467 1.00 12.94 114 VAL C CA 1
ATOM 2418 C C . VAL C 1 115 ? 20.176 44.192 4.709 1.00 14.76 114 VAL C C 1
ATOM 2419 O O . VAL C 1 115 ? 21.295 44.129 4.183 1.00 13.99 114 VAL C O 1
ATOM 2423 N N . ARG C 1 116 ? 19.418 45.287 4.678 1.00 15.38 115 ARG C N 1
ATOM 2424 C CA . ARG C 1 116 ? 19.796 46.476 3.895 1.00 17.21 115 ARG C CA 1
ATOM 2425 C C . ARG C 1 116 ? 21.123 47.102 4.341 1.00 17.07 115 ARG C C 1
ATOM 2426 O O . ARG C 1 116 ? 21.941 47.498 3.511 1.00 16.97 115 ARG C O 1
ATOM 2434 N N . THR C 1 117 ? 21.333 47.170 5.652 1.00 17.89 116 THR C N 1
ATOM 2435 C CA . THR C 1 117 ? 22.414 47.971 6.225 1.00 17.90 116 THR C CA 1
ATOM 2436 C C . THR C 1 117 ? 23.495 47.147 6.902 1.00 17.75 116 THR C C 1
ATOM 2437 O O . THR C 1 117 ? 24.628 47.605 7.048 1.00 16.27 116 THR C O 1
ATOM 2441 N N . GLY C 1 118 ? 23.136 45.941 7.335 1.00 15.72 117 GLY C N 1
ATOM 2442 C CA . GLY C 1 118 ? 24.052 45.092 8.092 1.00 16.69 117 GLY C CA 1
ATOM 2443 C C . GLY C 1 118 ? 24.066 45.418 9.576 1.00 16.49 117 GLY C C 1
ATOM 2444 O O . GLY C 1 118 ? 24.849 44.838 10.333 1.00 18.15 117 GLY C O 1
ATOM 2445 N N . GLU C 1 119 ? 23.207 46.350 9.992 1.00 16.87 118 GLU C N 1
ATOM 2446 C CA . GLU C 1 119 ? 23.040 46.681 11.409 1.00 16.79 118 GLU C CA 1
ATOM 2447 C C . GLU C 1 119 ? 22.624 45.426 12.169 1.00 18.05 118 GLU C C 1
ATOM 2448 O O . GLU C 1 119 ? 21.830 44.625 11.664 1.00 14.42 118 GLU C O 1
ATOM 2454 N N . ARG C 1 120 ? 23.171 45.262 13.373 1.00 19.05 119 ARG C N 1
ATOM 2455 C CA . ARG C 1 120 ? 22.900 44.090 14.203 1.00 22.78 119 ARG C CA 1
ATOM 2456 C C . ARG C 1 120 ? 22.477 44.508 15.603 1.00 26.04 119 ARG C C 1
ATOM 2457 O O . ARG C 1 120 ? 22.822 45.598 16.063 1.00 26.29 119 ARG C O 1
ATOM 2465 N N . GLY C 1 121 ? 21.735 43.631 16.277 1.00 26.19 120 GLY C N 1
ATOM 2466 C CA . GLY C 1 121 ? 21.289 43.889 17.641 1.00 29.77 120 GLY C CA 1
ATOM 2467 C C . GLY C 1 121 ? 20.169 44.910 17.700 1.00 31.21 120 GLY C C 1
ATOM 2468 O O . GLY C 1 121 ? 19.266 44.901 16.861 1.00 29.89 120 GLY C O 1
ATOM 2469 N N . GLU C 1 122 ? 20.237 45.795 18.694 1.00 35.25 121 GLU C N 1
ATOM 2470 C CA . GLU C 1 122 ? 19.185 46.785 18.948 1.00 39.03 121 GLU C CA 1
ATOM 2471 C C . GLU C 1 122 ? 18.916 47.714 17.765 1.00 41.30 121 GLU C C 1
ATOM 2472 O O . GLU C 1 122 ? 17.768 48.097 17.525 1.00 41.70 121 GLU C O 1
ATOM 2478 N N . LYS C 1 123 ? 19.976 48.062 17.036 1.00 42.89 122 LYS C N 1
ATOM 2479 C CA . LYS C 1 123 ? 19.882 48.891 15.831 1.00 45.93 122 LYS C CA 1
ATOM 2480 C C . LYS C 1 123 ? 19.012 48.237 14.754 1.00 46.76 122 LYS C C 1
ATOM 2481 O O . LYS C 1 123 ? 18.324 48.927 13.998 1.00 47.69 122 LYS C O 1
ATOM 2487 N N . ALA C 1 124 ? 19.046 46.906 14.699 1.00 46.98 123 ALA C N 1
ATOM 2488 C CA . ALA C 1 124 ? 18.356 46.141 13.663 1.00 48.31 123 ALA C CA 1
ATOM 2489 C C . ALA C 1 124 ? 16.906 45.786 14.001 1.00 49.58 123 ALA C C 1
ATOM 2490 O O . ALA C 1 124 ? 16.172 45.313 13.135 1.00 49.36 123 ALA C O 1
ATOM 2492 N N . GLU C 1 125 ? 16.497 46.019 15.247 1.00 51.84 124 GLU C N 1
ATOM 2493 C CA . GLU C 1 125 ? 15.206 45.533 15.750 1.00 53.69 124 GLU C CA 1
ATOM 2494 C C . GLU C 1 125 ? 13.972 46.171 15.096 1.00 55.46 124 GLU C C 1
ATOM 2495 O O . GLU C 1 125 ? 13.017 45.467 14.754 1.00 55.26 124 GLU C O 1
ATOM 2501 N N . LYS C 1 126 ? 13.988 47.493 14.936 1.00 57.51 125 LYS C N 1
ATOM 2502 C CA . LYS C 1 126 ? 12.850 48.206 14.350 1.00 59.74 125 LYS C CA 1
ATOM 2503 C C . LYS C 1 126 ? 13.276 49.151 13.233 1.00 60.64 125 LYS C C 1
ATOM 2504 O O . LYS C 1 126 ? 12.667 49.169 12.162 1.00 61.80 125 LYS C O 1
#

Foldseek 3Di:
DLCDPVHAFKKKKKWKFAPVLVVLLQVLCVVVPDDDKDKDWDWCQCVSDTDITMIIIDMDGSVCVVVSVVSNCVSQDDPDPGGTDIDMGHDHKAAAPVPRDIDPVRD/DPVDAQKKKKKWKFAPVLVVLLQVLCVVVPQNDWDKDWDWPDVDTDTTIIIIAMDGPVCVVVSVVSNCRRQDDPDPGSTDIDMGHDHWAAAPVPRDIDPVGRHDDDDD/DLCDPPHEQKKKKKWKFAPVLVVLLQVLCVVVPDDDKDKDWDWDEVDTDIIMIIIAMDGSVCVVVSVVSNCVSQDPPDPGSTDIDIGHDHKAAAPVPRDIDPVRRD

GO terms:
  GO:0000287 magnesium ion binding (F, IDA)
  GO:0005524 ATP binding (F, IDA)
  GO:0005515 protein binding (F, IPI)
  GO:0009507 chloroplast (C, IDA)
  GO:0009536 plastid (C, IDA)
  GO:0009416 response to light stimulus (P, IEP)
  GO:0009744 response to sucrose (P, IEP)
  GO:0010307 acetylglutamate kinase regulator activity (F, IDA)
  GO:0005829 cytosol (C, HDA)
  GO:0042304 regulation of fatty acid biosynthetic process (P, IMP)
  GO:0009507 chloroplast (C, HDA)
  GO:0009534 chloroplast thylakoid (C, HDA)
  GO:0009718 anthocyanin-containing compound biosynthetic process (P, IMP)

Organism: Arabidopsis thaliana (NCBI:txid3702)

Radius of gyration: 18.22 Å; Cα contacts (8 Å, |Δi|>4): 790; chains: 3; bounding box: 45×46×50 Å

InterPro domains:
  IPR002187 Nitrogen regulatory protein PII [PF00543] (76-180)
  IPR002187 Nitrogen regulatory protein PII [PR00340] (75-90)
  IPR002187 Nitrogen regulatory protein PII [PR00340] (96-114)
  IPR002187 Nitrogen regulatory protein PII [PR00340] (126-149)
  IPR002187 Nitrogen regulatory protein PII [PR00340] (157-177)
  IPR002187 Nitrogen regulatory protein PII [PS51343] (74-186)
  IPR002187 Nitrogen regulatory protein PII [PTHR30115] (42-192)
  IPR002187 Nitrogen regulatory protein PII [SM00938] (77-179)
  IPR011322 Nitrogen regulatory PII-like, alpha/beta [SSF54913] (75-185)
  IPR015867 Nitrogen regulatory protein PII/ATP phosphoribosyltransferase, C-terminal [G3DSA:3.30.70.120] (62-196)
  IPR017918 Nitrogen regulatory protein PII, conserved site [PS00638] (157-170)

Solvent-accessible surface area: 14234 Å² total; per-residue (Å²): 132,76,88,8,102,8,75,4,114,1,0,7,0,1,0,13,0,41,52,156,39,12,77,67,0,18,52,13,1,88,166,82,43,16,163,59,6,17,0,12,87,2,45,9,42,33,205,101,160,96,82,61,32,2,5,4,9,13,13,1,48,55,116,41,0,63,61,0,2,93,11,2,17,137,4,0,97,52,47,122,87,27,2,16,10,0,16,0,2,1,0,14,17,0,2,50,0,75,58,30,65,81,15,98,154,0,46,80,113,8,74,3,130,4,0,5,0,2,0,9,0,43,49,161,26,20,78,88,0,18,57,21,1,78,172,67,26,13,141,2,4,11,0,12,89,3,59,11,83,153,189,62,76,68,27,2,5,1,12,12,9,1,47,83,116,35,0,71,51,0,3,81,7,1,18,124,3,0,91,48,48,119,139,31,1,16,47,0,19,0,2,1,0,17,18,0,2,16,0,60,62,32,63,88,15,106,152,0,14,99,64,66,53,134,231,135,75,87,8,100,8,76,4,121,2,0,5,0,2,0,8,0,46,50,152,43,19,75,65,0,20,57,13,1,82,171,83,47,9,166,59,6,20,0,12,90,8,54,4,92,152,190,66,78,70,34,3,4,3,7,11,10,0,54,49,119,35,0,61,64,0,1,92,9,3,16,135,5,0,104,56,48,122,135,31,1,17,60,0,23,0,2,1,0,17,17,0,1,33,0,80,56,28,66,82,13,98,148,0,17,110

Nearest PDB structures (foldseek):
  2o67-assembly1_C  TM=1.008E+00  e=4.909E-21  Arabidopsis thaliana
  2o66-assembly1_B  TM=1.005E+00  e=5.922E-20  Arabidopsis thaliana
  6yc7-assembly1_C  TM=9.823E-01  e=1.613E-11  Corynebacterium glutamicum
  4cny-assembly1_A  TM=9.555E-01  e=9.218E-11  Azospirillum brasilense
  3t9z-assembly2_E  TM=9.733E-01  e=3.008E-10  Archaeoglobus fulgidus DSM 4304

CATH classification: 3.30.70.120